Protein AF-A0A0C9Z4V2-F1 (afdb_monomer)

Mean predicted aligned error: 16.58 Å

Sequence (236 aa):
MPYITVPSLLKRYKNSSRCLEEINQAYEQLTAVLDPDKVSQWELDALRAEADRGESLDIYLLKGDKAPTFHEAWLQLMKNPKSPSGNVGSVAWLAEGIGIEDSQQEVKISEKRQRLSSRIEKFHSNGQAFCKGLEIDGTFTPQDDPAFCGTDEEEHEDREFWDDDDEGDWEAPEEEVEGLASELMSIWMPSSIGAAKLTELGLHDLLKEERELWIGQANDCLGQLRMDLGSKAMLY

Secondary structure (DSSP, 8-state):
------HHHHHHHHHHHHHHHHHHHHHHHHHHHS-HHHHHHHHHHHHHHHHH-GGGGGGGS--PPPPPPHHHHHHHHHHS-SSTT--HHHHHHHHHHHHHHHHHHHHHHHHHHHHHHHHHHHHHHHHHHHTTT----S----S--TT-S--------S--TTT---------------S--TTTSPP--GGGG-HHHHHHTT-HHHHHHHHHHHHHHHHHHHHHHHHHHHHHHHH-

Foldseek 3Di:
DDDPDPVVVVVVVVVVVVVVVVVVVVVVVVCVVDDVVVVVVLVVLVVVCVVVDDPSVCSPPPPDDQQAALVRLLVVCLVPPLDPVSPNVLSVVLLVLVVLLVVLVVVVVVVVVVVVVVVVVVVVVVVVVVCVPVPPPDDDDPPPPPVPPPDPPDDDPDDDPPPPPVPPDDPPPCPPPPDDDSSRDDDDAPVVPDQVVCVVVVNNSSVVSSVSSVSNHVSVVVVVVVVVVVVVVVVD

Solvent-accessible surface area (backbone atoms only — not comparable to full-atom values): 14433 Å² total; per-residue (Å²): 136,85,81,84,73,55,66,66,60,55,49,51,49,52,53,51,51,54,50,50,52,54,49,50,52,54,49,51,55,53,56,72,74,46,61,66,70,57,52,55,50,50,53,53,52,48,56,49,16,69,72,70,36,76,78,48,48,53,78,78,50,85,89,63,84,78,75,49,39,34,68,53,34,49,53,48,42,60,75,55,55,78,40,94,78,64,54,59,62,56,62,52,49,48,53,51,51,52,53,50,56,50,51,30,49,52,51,56,52,50,54,54,50,49,56,50,50,54,52,51,50,51,50,52,55,53,50,51,62,72,43,63,85,64,80,74,90,60,82,88,68,80,84,83,50,86,85,70,69,70,84,79,88,65,94,74,83,89,77,60,95,84,65,72,72,71,82,65,87,66,81,62,81,82,69,82,65,92,61,86,54,75,64,75,58,81,76,95,48,68,79,79,67,40,74,70,57,31,48,77,70,70,42,49,41,58,44,54,53,48,51,45,38,50,50,5,41,53,44,44,53,51,51,50,53,52,51,53,49,52,56,51,64,72,77,107

Radius of gyration: 27.84 Å; Cα contacts (8 Å, |Δi|>4): 88; chains: 1; bounding box: 73×43×71 Å

pLDDT: mean 77.68, std 17.7, range [35.41, 94.5]

Structure (mmCIF, N/CA/C/O backbone):
data_AF-A0A0C9Z4V2-F1
#
_entry.id   AF-A0A0C9Z4V2-F1
#
loop_
_atom_site.group_PDB
_atom_site.id
_atom_site.type_symbol
_atom_site.label_atom_id
_atom_site.label_alt_id
_atom_site.label_comp_id
_atom_site.label_asym_id
_atom_site.label_entity_id
_atom_site.label_seq_id
_atom_site.pdbx_PDB_ins_code
_atom_site.Cartn_x
_atom_site.Cartn_y
_atom_site.Cartn_z
_atom_site.occupancy
_atom_site.B_iso_or_equiv
_atom_site.auth_seq_id
_atom_site.auth_comp_id
_atom_site.auth_asym_id
_atom_site.auth_atom_id
_atom_site.pdbx_PDB_model_num
ATOM 1 N N . MET A 1 1 ? 22.275 -22.479 -44.464 1.00 35.41 1 MET A N 1
ATOM 2 C CA . MET A 1 1 ? 22.397 -21.295 -43.592 1.00 35.41 1 MET A CA 1
ATOM 3 C C . MET A 1 1 ? 21.658 -21.599 -42.294 1.00 35.41 1 MET A C 1
ATOM 5 O O . MET A 1 1 ? 20.434 -21.545 -42.311 1.00 35.41 1 MET A O 1
ATOM 9 N N . PRO A 1 2 ? 22.335 -22.040 -41.222 1.00 43.47 2 PRO A N 1
ATOM 10 C CA . PRO A 1 2 ? 21.691 -22.232 -39.928 1.00 43.47 2 PRO A CA 1
ATOM 11 C C . PRO A 1 2 ? 21.546 -20.879 -39.219 1.00 43.47 2 PRO A C 1
ATOM 13 O O . PRO A 1 2 ? 22.503 -20.113 -39.134 1.00 43.47 2 PRO A O 1
ATOM 16 N N . TYR A 1 3 ? 20.335 -20.574 -38.755 1.00 50.84 3 TYR A N 1
ATOM 17 C CA . TYR A 1 3 ? 20.047 -19.385 -37.958 1.00 50.84 3 TYR A CA 1
ATOM 18 C C . TYR A 1 3 ? 20.636 -19.578 -36.558 1.00 50.84 3 TYR A C 1
ATOM 20 O O . TYR A 1 3 ? 20.254 -20.506 -35.850 1.00 50.84 3 TYR A O 1
ATOM 28 N N . ILE A 1 4 ? 21.566 -18.710 -36.159 1.00 52.06 4 ILE A N 1
ATOM 29 C CA . ILE A 1 4 ? 22.044 -18.623 -34.777 1.00 52.06 4 ILE A CA 1
ATOM 30 C C . ILE A 1 4 ? 20.910 -17.981 -33.969 1.00 52.06 4 ILE A C 1
ATOM 32 O O . ILE A 1 4 ? 20.801 -16.761 -33.878 1.00 52.06 4 ILE A O 1
ATOM 36 N N . THR A 1 5 ? 19.989 -18.788 -33.448 1.00 57.41 5 THR A N 1
ATOM 37 C CA . THR A 1 5 ? 19.011 -18.314 -32.464 1.00 57.41 5 THR A CA 1
ATOM 38 C C . THR A 1 5 ? 19.737 -18.054 -31.155 1.00 57.41 5 THR A C 1
ATOM 40 O O . THR A 1 5 ? 20.202 -18.992 -30.512 1.00 57.41 5 THR A O 1
ATOM 43 N N . VAL A 1 6 ? 19.833 -16.780 -30.768 1.00 77.19 6 VAL A N 1
ATOM 44 C CA . VAL A 1 6 ? 20.435 -16.357 -29.499 1.00 77.19 6 VAL A CA 1
ATOM 45 C C . VAL A 1 6 ? 19.689 -17.049 -28.341 1.00 77.19 6 VAL A C 1
ATOM 47 O O . VAL A 1 6 ? 18.474 -16.853 -28.215 1.00 77.19 6 VAL A O 1
ATOM 50 N N . PRO A 1 7 ? 20.358 -17.849 -27.487 1.00 74.19 7 PRO A N 1
ATOM 51 C CA . PRO A 1 7 ? 19.709 -18.603 -26.407 1.00 74.19 7 PRO A CA 1
ATOM 52 C C . PRO A 1 7 ? 18.866 -17.737 -25.460 1.00 74.19 7 PRO A C 1
ATOM 54 O O . PRO A 1 7 ? 17.818 -18.175 -24.980 1.00 74.19 7 PRO A O 1
ATOM 57 N N . SER A 1 8 ? 19.262 -16.477 -25.253 1.00 71.62 8 SER A N 1
ATOM 58 C CA . SER A 1 8 ? 18.514 -15.504 -24.450 1.00 71.62 8 SER A CA 1
ATOM 59 C C . SER A 1 8 ? 17.149 -15.153 -25.055 1.00 71.62 8 SER A C 1
ATOM 61 O O . SER A 1 8 ? 16.161 -15.086 -24.324 1.00 71.62 8 SER A O 1
ATOM 63 N N . LEU A 1 9 ? 17.045 -15.003 -26.381 1.00 77.31 9 LEU A N 1
ATOM 64 C CA . LEU A 1 9 ? 15.771 -14.773 -27.072 1.00 77.31 9 LEU A CA 1
ATOM 65 C C . LEU A 1 9 ? 14.856 -15.991 -26.957 1.00 77.31 9 LEU A C 1
ATOM 67 O O . LEU A 1 9 ? 13.663 -15.846 -26.703 1.00 77.31 9 LEU A O 1
ATOM 71 N N . LEU A 1 10 ? 15.421 -17.192 -27.077 1.00 81.44 10 LEU A N 1
ATOM 72 C CA . LEU A 1 10 ? 14.668 -18.438 -26.965 1.00 81.44 10 LEU A CA 1
ATOM 73 C C . LEU A 1 10 ? 14.161 -18.663 -25.529 1.00 81.44 10 LEU A C 1
ATOM 75 O O . LEU A 1 10 ? 13.018 -19.078 -25.338 1.00 81.44 10 LEU A O 1
ATOM 79 N N . LYS A 1 11 ? 14.964 -18.309 -24.516 1.00 82.69 11 LYS A N 1
ATOM 80 C CA . LYS A 1 11 ? 14.562 -18.300 -23.099 1.00 82.69 11 LYS A CA 1
ATOM 81 C C . LYS A 1 11 ? 13.461 -17.270 -22.825 1.00 82.69 11 LYS A C 1
ATOM 83 O O . LYS A 1 11 ? 12.452 -17.615 -22.217 1.00 82.69 11 LYS A O 1
ATOM 88 N N . ARG A 1 12 ? 13.601 -16.033 -23.319 1.00 84.88 12 ARG A N 1
ATOM 89 C CA . ARG A 1 12 ? 12.569 -14.983 -23.188 1.00 84.88 12 ARG A CA 1
ATOM 90 C C . ARG A 1 12 ? 11.262 -15.386 -23.861 1.00 84.88 12 ARG A C 1
ATOM 92 O O . ARG A 1 12 ? 10.207 -15.202 -23.269 1.00 84.88 12 ARG A O 1
ATOM 99 N N . TYR A 1 13 ? 11.332 -15.982 -25.049 1.00 85.94 13 TYR A N 1
ATOM 100 C CA . TYR A 1 13 ? 10.158 -16.482 -25.759 1.00 85.94 13 TYR A CA 1
ATOM 101 C C . TYR A 1 13 ? 9.449 -17.599 -24.984 1.00 85.94 13 TYR A C 1
ATOM 103 O O . TYR A 1 13 ? 8.234 -17.540 -24.806 1.00 85.94 13 TYR A O 1
ATOM 111 N N . LYS A 1 14 ? 10.195 -18.581 -24.460 1.00 88.88 14 LYS A N 1
ATOM 112 C CA . LYS A 1 14 ? 9.632 -19.653 -23.622 1.00 88.88 14 LYS A CA 1
ATOM 113 C C . LYS A 1 14 ? 8.969 -19.100 -22.360 1.00 88.88 14 LYS A C 1
ATOM 115 O O . LYS A 1 14 ? 7.831 -19.455 -22.071 1.00 88.88 14 LYS A O 1
ATOM 120 N N . ASN A 1 15 ? 9.641 -18.189 -21.657 1.00 85.19 15 ASN A N 1
ATOM 121 C CA . ASN A 1 15 ? 9.094 -17.550 -20.460 1.00 85.19 15 ASN A CA 1
ATOM 122 C C . ASN A 1 15 ? 7.848 -16.717 -20.780 1.00 85.19 15 ASN A C 1
ATOM 124 O O . ASN A 1 15 ? 6.862 -16.794 -20.056 1.00 85.19 15 ASN A O 1
ATOM 128 N N . SER A 1 16 ? 7.866 -15.965 -21.883 1.00 88.31 16 SER A N 1
ATOM 129 C CA . SER A 1 16 ? 6.711 -15.194 -22.345 1.00 88.31 16 SER A CA 1
ATOM 130 C C . SER A 1 16 ? 5.538 -16.095 -22.718 1.00 88.31 16 SER A C 1
ATOM 132 O O . SER A 1 16 ? 4.403 -15.741 -22.431 1.00 88.31 16 SER A O 1
ATOM 134 N N . SER A 1 17 ? 5.803 -17.246 -23.340 1.00 89.75 17 SER A N 1
ATOM 135 C CA . SER A 1 17 ? 4.762 -18.207 -23.719 1.00 89.75 17 SER A CA 1
ATOM 136 C C . SER A 1 17 ? 4.103 -18.812 -22.482 1.00 89.75 17 SER A C 1
ATOM 138 O O . SER A 1 17 ? 2.881 -18.849 -22.402 1.00 89.75 17 SER A O 1
ATOM 140 N N . ARG A 1 18 ? 4.907 -19.200 -21.482 1.00 88.62 18 ARG A N 1
ATOM 141 C CA . ARG A 1 18 ? 4.396 -19.700 -20.199 1.00 88.62 18 ARG A CA 1
ATOM 142 C C . ARG A 1 18 ? 3.586 -18.635 -19.457 1.00 88.62 18 ARG A C 1
ATOM 144 O O . ARG A 1 18 ? 2.486 -18.905 -19.000 1.00 88.62 18 ARG A O 1
ATOM 151 N N . CYS A 1 19 ? 4.111 -17.413 -19.381 1.00 87.38 19 CYS A N 1
ATOM 152 C CA . CYS A 1 19 ? 3.432 -16.296 -18.726 1.00 87.38 19 CYS A CA 1
ATOM 153 C C . CYS A 1 19 ? 2.099 -15.955 -19.411 1.00 87.38 19 CYS A C 1
ATOM 155 O O . CYS A 1 19 ? 1.112 -15.688 -18.735 1.00 87.38 19 CYS A O 1
ATOM 157 N N . LEU A 1 20 ? 2.039 -16.018 -20.744 1.00 90.69 20 LEU A N 1
ATOM 158 C CA . LEU A 1 20 ? 0.800 -15.818 -21.495 1.00 90.69 20 LEU A CA 1
ATOM 159 C C . LEU A 1 20 ? -0.247 -16.889 -21.170 1.00 90.69 20 LEU A C 1
ATOM 161 O O . LEU A 1 20 ? -1.422 -16.564 -21.028 1.00 90.69 20 LEU A O 1
ATOM 165 N N . GLU A 1 21 ? 0.168 -18.146 -21.029 1.00 91.38 21 GLU A N 1
ATOM 166 C CA . GLU A 1 21 ? -0.723 -19.241 -20.640 1.00 91.38 21 GLU A CA 1
ATOM 167 C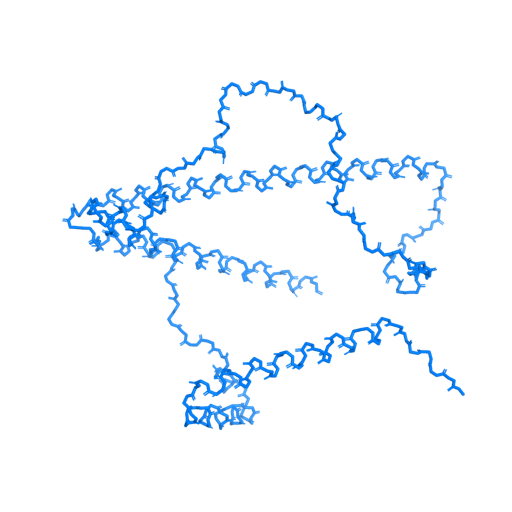 C . GLU A 1 21 ? -1.278 -19.043 -19.221 1.00 91.38 21 GLU A C 1
ATOM 169 O O . GLU A 1 21 ? -2.486 -19.141 -19.015 1.00 91.38 21 GLU A O 1
ATOM 174 N N . GLU A 1 22 ? -0.423 -18.658 -18.268 1.00 91.81 22 GLU A N 1
ATOM 175 C CA . GLU A 1 22 ? -0.821 -18.322 -16.893 1.00 91.81 22 GLU A CA 1
ATOM 176 C C . GLU A 1 22 ? -1.818 -17.145 -16.855 1.00 91.81 22 GLU A C 1
ATOM 178 O O . GLU A 1 22 ? -2.832 -17.203 -16.155 1.00 91.81 22 GLU A O 1
ATOM 183 N N . ILE A 1 23 ? -1.571 -16.090 -17.641 1.00 91.12 23 ILE A N 1
ATOM 184 C CA . ILE A 1 23 ? -2.460 -14.921 -17.735 1.00 91.12 23 ILE A CA 1
ATOM 185 C C . ILE A 1 23 ? -3.807 -15.304 -18.354 1.00 91.12 23 ILE A C 1
ATOM 187 O O . ILE A 1 23 ? -4.847 -14.902 -17.831 1.00 91.12 23 ILE A O 1
ATOM 191 N N . ASN A 1 24 ? -3.810 -16.090 -19.433 1.00 91.62 24 ASN A N 1
ATOM 192 C CA . ASN A 1 24 ? -5.046 -16.553 -20.065 1.00 91.62 24 ASN A CA 1
ATOM 193 C C . ASN A 1 24 ? -5.872 -17.407 -19.105 1.00 91.62 24 ASN A C 1
ATOM 195 O O . ASN A 1 24 ? -7.076 -17.200 -18.987 1.00 91.62 24 ASN A O 1
ATOM 199 N N . GLN A 1 25 ? -5.228 -18.308 -18.361 1.00 93.12 25 GLN A N 1
ATOM 200 C CA . GLN A 1 25 ? -5.914 -19.117 -17.361 1.00 93.12 25 GLN A CA 1
ATOM 201 C C . GLN A 1 25 ? -6.551 -18.244 -16.269 1.00 93.12 25 GLN A C 1
ATOM 203 O O . GLN A 1 25 ? -7.707 -18.458 -15.904 1.00 93.12 25 GLN A O 1
ATOM 208 N N . ALA A 1 26 ? -5.827 -17.243 -15.759 1.00 90.75 26 ALA A N 1
ATOM 209 C CA . ALA A 1 26 ? -6.362 -16.310 -14.768 1.00 90.75 26 ALA A CA 1
ATOM 210 C C . ALA A 1 26 ? -7.533 -15.483 -15.328 1.00 90.75 26 ALA A C 1
ATOM 212 O O . ALA A 1 26 ? -8.534 -15.276 -14.641 1.00 90.75 26 ALA A O 1
ATOM 213 N N . TYR A 1 27 ? -7.436 -15.049 -16.586 1.00 87.94 27 TYR A N 1
ATOM 214 C CA . TYR A 1 27 ? -8.504 -14.333 -17.278 1.00 87.94 27 TYR A CA 1
ATOM 215 C C . TYR A 1 27 ? -9.764 -15.192 -17.439 1.00 87.94 27 TYR A C 1
ATOM 217 O O . TYR A 1 27 ? -10.859 -14.740 -17.111 1.00 87.94 27 TYR A O 1
ATOM 225 N N . GLU A 1 28 ? -9.630 -16.444 -17.879 1.00 91.88 28 GLU A N 1
ATOM 226 C CA . GLU A 1 28 ? -10.757 -17.374 -18.010 1.00 91.88 28 GLU A CA 1
ATOM 227 C C . GLU A 1 28 ? -11.430 -17.649 -16.661 1.00 91.88 28 GLU A C 1
ATOM 229 O O . GLU A 1 28 ? -12.658 -17.643 -16.567 1.00 91.88 28 GLU A O 1
ATOM 234 N N . GLN A 1 29 ? -10.639 -17.830 -15.599 1.00 92.81 29 GLN A N 1
ATOM 235 C CA . GLN A 1 29 ? -11.161 -18.014 -14.243 1.00 92.81 29 GLN A CA 1
ATOM 236 C C . GLN A 1 29 ? -11.951 -16.794 -13.761 1.00 92.81 29 GLN A C 1
ATOM 238 O O . GLN A 1 29 ? -13.028 -16.955 -13.188 1.00 92.81 29 GLN A O 1
ATOM 243 N N . LEU A 1 30 ? -11.449 -15.580 -14.007 1.00 87.19 30 LEU A N 1
ATOM 244 C CA . LEU A 1 30 ? -12.151 -14.341 -13.666 1.00 87.19 30 LEU A CA 1
ATOM 245 C C . LEU A 1 30 ? -13.461 -14.213 -14.449 1.00 87.19 30 LEU A C 1
ATOM 247 O O . LEU A 1 30 ? -14.508 -13.955 -13.857 1.00 87.19 30 LEU A O 1
ATOM 251 N N . THR A 1 31 ? -13.417 -14.452 -15.758 1.00 89.44 31 THR A N 1
ATOM 252 C CA . THR A 1 31 ? -14.587 -14.378 -16.640 1.00 89.44 31 THR A CA 1
ATOM 253 C C . THR A 1 31 ? -15.661 -15.396 -16.253 1.00 89.44 31 THR A C 1
ATOM 255 O O . THR A 1 31 ? -16.841 -15.064 -16.270 1.00 89.44 31 THR A O 1
ATOM 258 N N . ALA A 1 32 ? -15.279 -16.603 -15.820 1.00 89.38 32 ALA A N 1
ATOM 259 C CA . ALA A 1 32 ? -16.222 -17.644 -15.403 1.00 89.38 32 ALA A CA 1
ATOM 260 C C . ALA A 1 32 ? -16.995 -17.314 -14.112 1.00 89.38 32 ALA A C 1
ATOM 262 O O . ALA A 1 32 ? -18.092 -17.831 -13.903 1.00 89.38 32 ALA A O 1
ATOM 263 N N . VAL A 1 33 ? -16.426 -16.485 -13.230 1.00 92.00 33 VAL A N 1
ATOM 264 C CA . VAL A 1 33 ? -17.063 -16.064 -11.967 1.00 92.00 33 VAL A CA 1
ATOM 265 C C . VAL A 1 33 ? -17.949 -14.828 -12.165 1.00 92.00 33 VAL A C 1
ATOM 267 O O . VAL A 1 33 ? -18.827 -14.549 -11.345 1.00 92.00 33 VAL A O 1
ATOM 270 N N . LEU A 1 34 ? -17.727 -14.077 -13.244 1.00 88.19 34 LEU A N 1
ATOM 271 C CA . LEU A 1 34 ? -18.458 -12.857 -13.554 1.00 88.19 34 LEU A CA 1
ATOM 272 C C . LEU A 1 34 ? -19.788 -13.142 -14.259 1.00 88.19 34 LEU A C 1
ATOM 274 O O . LEU A 1 34 ? -20.024 -14.194 -14.845 1.00 88.19 34 LEU A O 1
ATOM 278 N N . ASP A 1 35 ? -20.677 -12.157 -14.185 1.00 92.69 35 ASP A N 1
ATOM 279 C CA . ASP A 1 35 ? -21.959 -12.175 -14.880 1.00 92.69 35 ASP A CA 1
ATOM 280 C C . ASP A 1 35 ? -21.729 -12.079 -16.405 1.00 92.69 35 ASP A C 1
ATOM 282 O O . ASP A 1 35 ? -21.157 -11.077 -16.857 1.00 92.69 35 ASP A O 1
ATOM 286 N N . PRO A 1 36 ? -22.151 -13.081 -17.203 1.00 90.31 36 PRO A N 1
ATOM 287 C CA . PRO A 1 36 ? -21.870 -13.129 -18.639 1.00 90.31 36 PRO A CA 1
ATOM 288 C C . PRO A 1 36 ? -22.466 -11.943 -19.407 1.00 90.31 36 PRO A C 1
ATOM 290 O O . PRO A 1 36 ? -21.887 -11.502 -20.405 1.00 90.31 36 PRO A O 1
ATOM 293 N N . ASP A 1 37 ? -23.576 -11.376 -18.924 1.00 92.12 37 ASP A N 1
ATOM 294 C CA . ASP A 1 37 ? -24.201 -10.206 -19.544 1.00 92.12 37 ASP A CA 1
ATOM 295 C C . ASP A 1 37 ? -23.312 -8.965 -19.383 1.00 92.12 37 ASP A C 1
ATOM 297 O O . ASP A 1 37 ? -23.151 -8.174 -20.316 1.00 92.12 37 ASP A O 1
ATOM 301 N N . LYS A 1 38 ? -22.654 -8.826 -18.224 1.00 88.69 38 LYS A N 1
ATOM 302 C CA . LYS A 1 38 ? -21.709 -7.730 -17.969 1.00 88.69 38 LYS A CA 1
ATOM 303 C C . LYS A 1 38 ? -20.442 -7.886 -18.791 1.00 88.69 38 LYS A C 1
ATOM 305 O O . LYS A 1 38 ? -19.966 -6.894 -19.328 1.00 88.69 38 LYS A O 1
ATOM 310 N N . VAL A 1 39 ? -19.908 -9.102 -18.900 1.00 90.44 39 VAL A N 1
ATOM 311 C CA . VAL A 1 39 ? -18.720 -9.375 -19.726 1.00 90.44 39 VAL A CA 1
ATOM 312 C C . VAL A 1 39 ? -18.996 -8.998 -21.183 1.00 90.44 39 VAL A C 1
ATOM 314 O O . VAL A 1 39 ? -18.248 -8.214 -21.758 1.00 90.44 39 VAL A O 1
ATOM 317 N N . SER A 1 40 ? -20.126 -9.446 -21.738 1.00 91.94 40 SER A N 1
ATOM 318 C CA . SER A 1 40 ? -20.523 -9.137 -23.121 1.00 91.94 40 SER A CA 1
ATOM 319 C C . SER A 1 40 ? -20.707 -7.633 -23.356 1.00 91.94 40 SER A C 1
ATOM 321 O O . SER A 1 40 ? -20.331 -7.101 -24.401 1.00 91.94 40 SER A O 1
ATOM 323 N N . GLN A 1 41 ? -21.281 -6.925 -22.378 1.00 93.19 41 GLN A N 1
ATOM 324 C CA . GLN A 1 41 ? -21.418 -5.472 -22.440 1.00 93.19 41 GLN A CA 1
ATOM 325 C C . GLN A 1 41 ? -20.050 -4.777 -22.438 1.00 93.19 41 GLN A C 1
ATOM 327 O O . GLN A 1 41 ? -19.812 -3.905 -23.271 1.00 93.19 41 GLN A O 1
ATOM 332 N N . TRP A 1 42 ? -19.139 -5.193 -21.555 1.00 91.56 42 TRP A N 1
ATOM 333 C CA . TRP A 1 42 ? -17.779 -4.656 -21.494 1.00 91.56 42 TRP A CA 1
ATOM 334 C C . TRP A 1 42 ? -16.982 -4.920 -22.773 1.00 91.56 42 TRP A C 1
ATOM 336 O O . TRP A 1 42 ? -16.263 -4.033 -23.219 1.00 91.56 42 TRP A O 1
ATOM 346 N N . GLU A 1 43 ? -17.125 -6.091 -23.396 1.00 92.31 43 GLU A N 1
ATOM 347 C CA . GLU A 1 43 ? -16.489 -6.398 -24.684 1.00 92.31 43 GLU A CA 1
ATOM 348 C C . GLU A 1 43 ? -16.990 -5.478 -25.806 1.00 92.31 43 GLU A C 1
ATOM 350 O O . GLU A 1 43 ? -16.197 -4.961 -26.597 1.00 92.31 43 GLU A O 1
ATOM 355 N N . LEU A 1 44 ? -18.301 -5.221 -25.862 1.00 93.81 44 LEU A N 1
ATOM 356 C CA . LEU A 1 44 ? -18.883 -4.289 -26.830 1.00 93.81 44 LEU A CA 1
ATOM 357 C C . LEU A 1 44 ? -18.423 -2.848 -26.594 1.00 93.81 44 LEU A C 1
ATOM 359 O O . LEU A 1 44 ? -18.088 -2.146 -27.552 1.00 93.81 44 LEU A O 1
ATOM 363 N N . ASP A 1 45 ? -18.404 -2.412 -25.336 1.00 91.38 45 ASP A N 1
ATOM 364 C CA . ASP A 1 45 ? -17.941 -1.079 -24.959 1.00 91.38 45 ASP A CA 1
ATOM 365 C C . ASP A 1 45 ? -16.439 -0.919 -25.254 1.00 91.38 45 ASP A C 1
ATOM 367 O O . ASP A 1 45 ? -16.032 0.121 -25.775 1.00 91.38 45 ASP A O 1
ATOM 371 N N . ALA A 1 46 ? -15.634 -1.968 -25.044 1.00 91.81 46 ALA A N 1
ATOM 372 C CA . ALA A 1 46 ? -14.217 -2.024 -25.404 1.00 91.81 46 ALA A CA 1
ATOM 373 C C . ALA A 1 46 ? -13.978 -1.887 -26.910 1.00 91.81 46 ALA A C 1
ATOM 375 O O . ALA A 1 46 ? -13.210 -1.024 -27.337 1.00 91.81 46 ALA A O 1
ATOM 376 N N . LEU A 1 47 ? -14.688 -2.664 -27.731 1.00 94.12 47 LEU A N 1
ATOM 377 C CA . LEU A 1 47 ? -14.589 -2.567 -29.191 1.00 94.12 47 LEU A CA 1
ATOM 378 C C 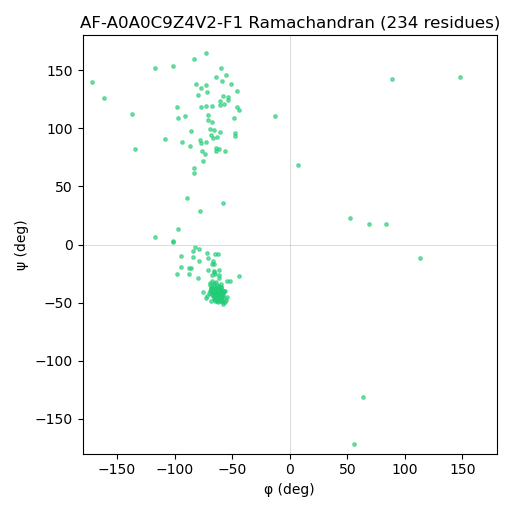. LEU A 1 47 ? -14.984 -1.177 -29.703 1.00 94.12 47 LEU A C 1
ATOM 380 O O . LEU A 1 47 ? -14.350 -0.640 -30.614 1.00 94.12 47 LEU A O 1
ATOM 384 N N . ARG A 1 48 ? -16.023 -0.574 -29.114 1.00 92.38 48 ARG A N 1
ATOM 385 C CA . ARG A 1 48 ? -16.453 0.784 -29.466 1.00 92.38 48 ARG A CA 1
ATOM 386 C C . ARG A 1 48 ? -15.401 1.820 -29.068 1.00 92.38 48 ARG A C 1
ATOM 388 O O . ARG A 1 48 ? -15.063 2.679 -29.876 1.00 92.38 48 ARG A O 1
ATOM 395 N N . ALA A 1 49 ? -14.832 1.703 -27.871 1.00 92.00 49 ALA A N 1
ATOM 396 C CA . ALA A 1 49 ? -13.769 2.586 -27.405 1.00 92.00 49 ALA A CA 1
ATOM 397 C C . ALA A 1 49 ? -12.505 2.516 -28.273 1.00 92.00 49 ALA A C 1
ATOM 399 O O . ALA A 1 49 ? -11.896 3.548 -28.564 1.00 92.00 49 ALA A O 1
ATOM 400 N N . GLU A 1 50 ? -12.121 1.324 -28.733 1.00 91.75 50 GLU A N 1
ATOM 401 C CA . GLU A 1 50 ? -10.996 1.151 -29.656 1.00 91.75 50 GLU A CA 1
ATOM 402 C C . GLU A 1 50 ? -11.256 1.740 -31.047 1.00 91.75 50 GLU A C 1
ATOM 404 O O . GLU A 1 50 ? -10.314 2.198 -31.703 1.00 91.75 50 GLU A O 1
ATOM 409 N N . ALA A 1 51 ? -12.508 1.737 -31.507 1.00 93.06 51 ALA A N 1
ATOM 410 C CA . ALA A 1 51 ? -12.891 2.353 -32.772 1.00 93.06 51 ALA A CA 1
ATOM 411 C C . ALA A 1 51 ? -12.879 3.886 -32.682 1.00 93.06 51 ALA A C 1
ATOM 413 O O . ALA A 1 51 ? -12.310 4.548 -33.551 1.00 93.06 51 ALA A O 1
ATOM 414 N N . ASP A 1 52 ? -13.462 4.436 -31.616 1.00 92.25 52 ASP A N 1
ATOM 415 C CA . ASP A 1 52 ? -13.650 5.880 -31.446 1.00 92.25 52 ASP A CA 1
ATOM 416 C C . ASP A 1 52 ? -12.367 6.595 -30.973 1.00 92.25 52 ASP A C 1
ATOM 418 O O . ASP A 1 52 ? -12.136 7.749 -31.340 1.00 92.25 52 ASP A O 1
ATOM 422 N N . ARG A 1 53 ? -11.490 5.894 -30.229 1.00 90.62 53 ARG A N 1
ATOM 423 C CA . ARG A 1 53 ? -10.228 6.403 -29.643 1.00 90.62 53 ARG A CA 1
ATOM 424 C C . ARG A 1 53 ? -10.444 7.638 -28.743 1.00 90.62 53 ARG A C 1
ATOM 426 O O . ARG A 1 53 ? -11.563 7.991 -28.384 1.00 90.62 53 ARG A O 1
ATOM 433 N N . GLY A 1 54 ? -9.350 8.272 -28.310 1.00 90.44 54 GLY A N 1
ATOM 434 C CA . GLY A 1 54 ? -9.395 9.480 -27.478 1.00 90.44 54 GLY A CA 1
ATOM 435 C C . GLY A 1 54 ? -10.038 9.231 -26.111 1.00 90.44 54 GLY A C 1
ATOM 436 O O . GLY A 1 54 ? -9.695 8.259 -25.444 1.00 90.44 54 GLY A O 1
ATOM 437 N N . GLU A 1 55 ? -10.980 10.094 -25.728 1.00 88.00 55 GLU A N 1
ATOM 438 C CA . GLU A 1 55 ? -11.716 10.028 -24.453 1.00 88.00 55 GLU A CA 1
ATOM 439 C C . GLU A 1 55 ? -12.531 8.732 -24.302 1.00 88.00 55 GLU A C 1
ATOM 441 O O . GLU A 1 55 ? -12.810 8.298 -23.187 1.00 88.00 55 GLU A O 1
ATOM 446 N N . SER A 1 56 ? -12.874 8.048 -25.401 1.00 87.62 56 SER A N 1
ATOM 447 C CA . SER A 1 56 ? -13.581 6.764 -25.326 1.00 87.62 56 SER A CA 1
ATOM 448 C C . SER A 1 56 ? -12.727 5.659 -24.687 1.00 87.62 56 SER A C 1
ATOM 450 O O . SER A 1 56 ? -13.286 4.722 -24.127 1.00 87.62 56 SER A O 1
ATOM 452 N N . LEU A 1 57 ? -11.389 5.774 -24.693 1.00 90.38 57 LEU A N 1
ATOM 453 C CA . LEU A 1 57 ? -10.484 4.835 -24.010 1.00 90.38 57 LEU A CA 1
ATOM 454 C C . LEU A 1 57 ? -10.512 4.974 -22.476 1.00 90.38 57 LEU A C 1
ATOM 456 O O . LEU A 1 57 ? -9.974 4.115 -21.777 1.00 90.38 57 LEU A O 1
ATOM 460 N N . ASP A 1 58 ? -11.203 5.983 -21.936 1.00 88.00 58 ASP A N 1
ATOM 461 C CA . ASP A 1 58 ? -11.375 6.175 -20.491 1.00 88.00 58 ASP A CA 1
ATOM 462 C C . ASP A 1 58 ? -12.176 5.047 -19.821 1.00 88.00 58 ASP A C 1
ATOM 464 O O . ASP A 1 58 ? -12.264 4.989 -18.595 1.00 88.00 58 ASP A O 1
ATOM 468 N N . ILE A 1 59 ? -12.769 4.133 -20.594 1.00 88.25 59 ILE A N 1
ATOM 469 C CA . ILE A 1 59 ? -13.372 2.902 -20.066 1.00 88.25 59 ILE A CA 1
ATOM 470 C C . ILE A 1 59 ? -12.346 1.997 -19.364 1.00 88.25 59 ILE A C 1
ATOM 472 O O . ILE A 1 59 ? -12.718 1.243 -18.471 1.00 88.25 59 ILE A O 1
ATOM 476 N N . TYR A 1 60 ? -11.064 2.090 -19.737 1.00 85.19 60 TYR A N 1
ATOM 477 C CA . TYR A 1 60 ? -9.979 1.331 -19.112 1.00 85.19 60 TYR A CA 1
ATOM 478 C C . TYR A 1 60 ? -9.448 2.015 -17.849 1.00 85.19 60 TYR A C 1
ATOM 480 O O . TYR A 1 60 ? -8.674 1.421 -17.098 1.00 85.19 60 TYR A O 1
ATOM 488 N N . LEU A 1 61 ? -9.854 3.263 -17.598 1.00 83.19 61 LEU A N 1
ATOM 489 C CA . LEU A 1 61 ? -9.513 3.956 -16.368 1.00 83.19 61 LEU A CA 1
ATOM 490 C C . LEU A 1 61 ? -10.396 3.444 -15.229 1.00 83.19 61 LEU A C 1
ATOM 492 O O . LEU A 1 61 ? -11.618 3.343 -15.341 1.00 83.19 61 LEU A O 1
ATOM 496 N N . LEU A 1 62 ? -9.768 3.172 -14.088 1.00 77.12 62 LEU A N 1
ATOM 497 C CA . LEU A 1 62 ? -10.458 2.838 -12.847 1.00 77.12 62 LEU A CA 1
ATOM 498 C C . LEU A 1 62 ? -11.264 4.051 -12.356 1.00 77.12 62 LEU A C 1
ATOM 500 O O . LEU A 1 62 ? -10.730 4.956 -11.716 1.00 77.12 62 LEU A O 1
ATOM 504 N N . LYS A 1 63 ? -12.569 4.053 -12.643 1.00 72.50 63 LYS A N 1
ATOM 505 C CA . LYS A 1 63 ? -13.544 5.023 -12.123 1.00 72.50 63 LYS A CA 1
ATOM 506 C C . LYS A 1 63 ? -14.006 4.599 -10.726 1.00 72.50 63 LYS A C 1
ATOM 508 O O . LYS A 1 63 ? -15.146 4.190 -10.536 1.00 72.50 63 LYS A O 1
ATOM 513 N N . GLY A 1 64 ? -13.085 4.614 -9.768 1.00 72.00 64 GLY A N 1
ATOM 514 C CA . GLY A 1 64 ? -13.391 4.453 -8.347 1.00 72.00 64 GLY A CA 1
ATOM 515 C C . GLY A 1 64 ? -13.374 5.800 -7.634 1.00 72.00 64 GLY A C 1
ATOM 516 O O . GLY A 1 64 ? -12.667 6.715 -8.063 1.00 72.00 64 GLY A O 1
ATOM 517 N N . ASP A 1 65 ? -14.117 5.916 -6.534 1.00 77.25 65 ASP A N 1
ATOM 518 C CA . ASP A 1 65 ? -13.950 7.052 -5.632 1.00 77.25 65 ASP A CA 1
ATOM 519 C C . ASP A 1 65 ? -12.500 7.078 -5.147 1.00 77.25 65 ASP A C 1
ATOM 521 O O . ASP A 1 65 ? -11.956 6.068 -4.685 1.00 77.25 65 ASP A O 1
ATOM 525 N N . LYS A 1 66 ? -11.849 8.235 -5.287 1.00 80.75 66 LYS A N 1
ATOM 526 C CA . LYS A 1 66 ? -10.496 8.415 -4.773 1.00 80.75 66 LYS A CA 1
ATOM 527 C C . LYS A 1 66 ? -10.548 8.199 -3.262 1.00 80.75 66 LYS A C 1
ATOM 529 O O . LYS A 1 66 ? -11.315 8.872 -2.573 1.00 80.75 66 LYS A O 1
ATOM 534 N N . ALA A 1 67 ? -9.741 7.266 -2.760 1.00 84.62 67 ALA A N 1
ATOM 535 C CA . ALA A 1 67 ? -9.593 7.083 -1.323 1.00 84.62 67 ALA A CA 1
ATOM 536 C C . ALA A 1 67 ? -9.164 8.417 -0.678 1.00 84.62 67 ALA A C 1
ATOM 538 O O . ALA A 1 67 ? -8.444 9.193 -1.324 1.00 84.62 67 ALA A O 1
ATOM 539 N N . PRO A 1 68 ? -9.609 8.707 0.559 1.00 91.69 68 PRO A N 1
ATOM 540 C CA . PRO A 1 68 ? -9.210 9.926 1.247 1.00 91.69 68 PRO A CA 1
ATOM 541 C C . PRO A 1 68 ? -7.689 9.961 1.415 1.00 91.69 68 PRO A C 1
ATOM 543 O O . PRO A 1 68 ? -7.035 8.921 1.473 1.00 91.69 68 PRO A O 1
ATOM 546 N N . THR A 1 69 ? -7.115 11.155 1.475 1.00 93.69 69 THR A N 1
ATOM 547 C CA . THR A 1 69 ? -5.738 11.343 1.966 1.00 93.69 69 THR A CA 1
ATOM 548 C C . THR A 1 69 ? -5.691 11.153 3.482 1.00 93.69 69 THR A C 1
ATOM 550 O O . THR A 1 69 ? -6.731 11.201 4.150 1.00 93.69 69 THR A O 1
ATOM 553 N N . PHE A 1 70 ? -4.502 10.983 4.062 1.00 92.88 70 PHE A N 1
ATOM 554 C CA . PHE A 1 70 ? -4.343 10.906 5.516 1.00 92.88 70 PHE A CA 1
ATOM 555 C C . PHE A 1 70 ? -4.948 12.130 6.209 1.00 92.88 70 PHE A C 1
ATOM 557 O O . PHE A 1 70 ? -5.711 12.005 7.167 1.00 92.88 70 PHE A O 1
ATOM 564 N N . HIS A 1 71 ? -4.675 13.325 5.676 1.00 93.31 71 HIS A N 1
ATOM 565 C CA . HIS A 1 71 ? -5.198 14.569 6.233 1.00 93.31 71 HIS A CA 1
ATOM 566 C C . HIS A 1 71 ? -6.728 14.662 6.129 1.00 93.31 71 HIS A C 1
ATOM 568 O O . HIS A 1 71 ? -7.388 15.107 7.069 1.00 93.31 71 HIS A O 1
ATOM 574 N N . GLU A 1 72 ? -7.314 14.219 5.013 1.00 93.62 72 GLU A N 1
ATOM 575 C CA . GLU A 1 72 ? -8.770 14.173 4.845 1.00 93.62 72 GLU A CA 1
ATOM 576 C C . GLU A 1 72 ? -9.422 13.181 5.811 1.00 93.62 72 GLU A C 1
ATOM 578 O O . GLU A 1 72 ? -10.411 13.536 6.454 1.00 93.62 72 GLU A O 1
ATOM 583 N N . ALA A 1 73 ? -8.858 11.978 5.956 1.00 92.06 73 ALA A N 1
ATOM 584 C CA . ALA A 1 73 ? -9.333 10.971 6.904 1.00 92.06 73 ALA A CA 1
ATOM 585 C C . ALA A 1 73 ? -9.256 11.492 8.348 1.00 92.06 73 ALA A C 1
ATOM 587 O O . ALA A 1 73 ? -10.239 11.435 9.087 1.00 92.06 73 ALA A O 1
ATOM 588 N N . TRP A 1 74 ? -8.130 12.103 8.727 1.00 92.19 74 TRP A N 1
ATOM 589 C CA . TRP A 1 74 ? -7.939 12.720 10.039 1.00 92.19 74 TRP A CA 1
ATOM 590 C C . TRP A 1 74 ? -8.954 13.836 10.318 1.00 92.19 74 TRP A C 1
ATOM 592 O O . TRP A 1 74 ? -9.604 13.839 11.363 1.00 92.19 74 TRP A O 1
ATOM 602 N N . LEU A 1 75 ? -9.166 14.753 9.366 1.00 92.38 75 LEU A N 1
ATOM 603 C CA . LEU A 1 75 ? -10.160 15.821 9.499 1.00 92.38 75 LEU A CA 1
ATOM 604 C C . LEU A 1 75 ? -11.589 15.281 9.607 1.00 92.38 75 LEU A C 1
ATOM 606 O O . LEU A 1 75 ? -12.399 15.838 10.352 1.00 92.38 75 LEU A O 1
ATOM 610 N N . GLN A 1 76 ? -11.928 14.238 8.848 1.00 91.00 76 GLN A N 1
ATOM 611 C CA . GLN A 1 76 ? -13.247 13.608 8.911 1.00 91.00 76 GLN A CA 1
ATOM 612 C C . GLN A 1 76 ? -13.486 12.970 10.279 1.00 91.00 76 GLN A C 1
ATOM 614 O O . GLN A 1 76 ? -14.536 13.208 10.878 1.00 91.00 76 GLN A O 1
ATOM 619 N N . LEU A 1 77 ? -12.494 12.252 10.801 1.00 89.56 77 LEU A N 1
ATOM 620 C CA . LEU A 1 77 ? -12.543 11.626 12.119 1.00 89.56 77 LEU A CA 1
ATOM 621 C C . LEU A 1 77 ? -12.592 12.648 13.260 1.00 89.56 77 LEU A C 1
ATOM 623 O O . LEU A 1 77 ? -13.327 12.458 14.224 1.00 89.56 77 LEU A O 1
ATOM 627 N N . MET A 1 78 ? -11.880 13.772 13.140 1.00 86.75 78 MET A N 1
ATOM 628 C CA . MET A 1 78 ? -11.977 14.866 14.111 1.00 86.75 78 MET A CA 1
ATOM 629 C C . MET A 1 78 ? -13.353 15.539 14.121 1.00 86.75 78 MET A C 1
ATOM 631 O O . MET A 1 78 ? -13.815 15.973 15.175 1.00 86.75 78 MET A O 1
ATOM 635 N N . LYS A 1 79 ? -14.007 15.649 12.957 1.00 86.44 79 LYS A N 1
ATOM 636 C CA . LYS A 1 79 ? -15.359 16.220 12.843 1.00 86.44 79 LYS A CA 1
ATOM 637 C C . LYS A 1 79 ? -16.431 15.257 13.348 1.00 86.44 79 LYS A C 1
ATOM 639 O O . LYS A 1 79 ? -17.373 15.702 13.994 1.00 86.44 79 LYS A O 1
ATOM 644 N N . ASN A 1 80 ? -16.288 13.970 13.039 1.00 83.94 80 ASN A N 1
ATOM 645 C CA . ASN A 1 80 ? -17.251 12.919 13.348 1.00 83.94 80 ASN A CA 1
ATOM 646 C C . ASN A 1 80 ? -16.516 11.691 13.920 1.00 83.94 80 ASN A C 1
ATOM 648 O O . ASN A 1 80 ? -16.252 10.744 13.172 1.00 83.94 80 ASN A O 1
ATOM 652 N N . PRO A 1 81 ? -16.183 11.683 15.224 1.00 77.31 81 PRO A N 1
ATOM 653 C CA . PRO A 1 81 ? -15.546 10.528 15.845 1.00 77.31 81 PRO A CA 1
ATOM 654 C C . PRO A 1 81 ? -16.493 9.324 15.817 1.00 77.31 81 PRO A C 1
ATOM 656 O O . PRO A 1 81 ? -17.711 9.467 15.955 1.00 77.31 81 PRO A O 1
ATOM 659 N N . LYS A 1 82 ? -15.935 8.125 15.637 1.00 75.62 82 LYS A N 1
ATOM 660 C CA . LYS A 1 82 ? -16.707 6.875 15.610 1.00 75.62 82 LYS A CA 1
ATOM 661 C C . LYS A 1 82 ? -16.888 6.295 17.002 1.00 75.62 82 LYS A C 1
ATOM 663 O O . LYS A 1 82 ? -17.846 5.563 17.233 1.00 75.62 82 LYS A O 1
ATOM 668 N N . SER A 1 83 ? -15.977 6.617 17.915 1.00 68.25 83 SER A N 1
ATOM 669 C CA . SER A 1 83 ? -16.062 6.210 19.308 1.00 68.25 83 SER A CA 1
ATOM 670 C C . SER A 1 83 ? -17.157 6.981 20.073 1.00 68.25 83 SER A C 1
ATOM 672 O O . SER A 1 83 ? -17.267 8.206 19.963 1.00 68.25 83 SER A O 1
ATOM 674 N N . PRO A 1 84 ? -17.956 6.299 20.920 1.00 59.81 84 PRO A N 1
ATOM 675 C CA . PRO A 1 84 ? -19.015 6.931 21.713 1.00 59.81 84 PRO A CA 1
ATOM 676 C C . PRO A 1 84 ? -18.482 7.896 22.785 1.00 59.81 84 PRO A C 1
ATOM 678 O O . PRO A 1 84 ? -19.250 8.681 23.337 1.00 59.81 84 PRO A O 1
ATOM 681 N N . SER A 1 85 ? -17.179 7.852 23.088 1.00 56.72 85 SER A N 1
ATOM 682 C CA . SER A 1 85 ? -16.522 8.753 24.037 1.00 56.72 85 SER A CA 1
ATOM 683 C C . SER A 1 85 ? -16.104 10.093 23.431 1.00 56.72 85 SER A C 1
ATOM 685 O O . SER A 1 85 ? -15.658 10.952 24.187 1.00 56.72 85 SER A O 1
ATOM 687 N N . GLY A 1 86 ? -16.255 10.305 22.114 1.00 52.41 86 GLY A N 1
ATOM 688 C CA . GLY A 1 86 ? -16.102 11.619 21.476 1.00 52.41 86 GLY A CA 1
ATOM 689 C C . GLY A 1 86 ? -14.791 12.345 21.793 1.00 52.41 86 GLY A C 1
ATOM 690 O O . GLY A 1 86 ? -14.730 13.572 21.717 1.00 52.41 86 GLY A O 1
ATOM 691 N N . ASN A 1 87 ? -13.741 11.624 22.189 1.00 60.53 87 ASN A N 1
ATOM 692 C CA . ASN A 1 87 ? -12.488 12.250 22.564 1.00 60.53 87 ASN A CA 1
ATOM 693 C C . ASN A 1 87 ? -11.674 12.452 21.294 1.00 60.53 87 ASN A C 1
ATOM 695 O O . ASN A 1 87 ? -10.966 11.550 20.860 1.00 60.53 87 ASN A O 1
ATOM 699 N N . VAL A 1 88 ? -11.737 13.664 20.740 1.00 64.69 88 VAL A N 1
ATOM 700 C CA . VAL A 1 88 ? -10.867 14.176 19.661 1.00 64.69 88 VAL A CA 1
ATOM 701 C C . VAL A 1 88 ? -9.383 13.823 19.890 1.00 64.69 88 VAL A C 1
ATOM 703 O O . VAL A 1 88 ? -8.629 13.642 18.938 1.00 64.69 88 VAL A O 1
ATOM 706 N N . GLY A 1 89 ? -8.970 13.649 21.152 1.00 80.50 89 GLY A N 1
ATOM 707 C CA . GLY A 1 89 ? -7.627 13.200 21.522 1.00 80.50 89 GLY A CA 1
ATOM 708 C C . GLY A 1 89 ? -7.260 11.777 21.081 1.00 80.50 89 GLY A C 1
ATOM 709 O O . GLY A 1 89 ? -6.083 11.513 20.891 1.00 80.50 89 GLY A O 1
ATOM 710 N N . SER A 1 90 ? -8.224 10.874 20.877 1.00 85.88 90 SER A N 1
ATOM 711 C CA . SER A 1 90 ? -7.955 9.498 20.425 1.00 85.88 90 SER A CA 1
ATOM 712 C C . SER A 1 90 ? -7.431 9.457 18.988 1.00 85.88 90 SER A C 1
ATOM 714 O O . SER A 1 90 ? -6.385 8.871 18.735 1.00 85.88 90 SER A O 1
ATOM 716 N N . VAL A 1 91 ? -8.094 10.163 18.069 1.00 89.06 91 VAL A N 1
ATOM 717 C CA . VAL A 1 91 ? -7.670 10.311 16.668 1.00 89.06 91 VAL A CA 1
ATOM 718 C C . VAL A 1 91 ? -6.320 11.025 16.573 1.00 89.06 91 VAL A C 1
ATOM 720 O O . VAL A 1 91 ? -5.471 10.633 15.778 1.00 89.06 91 VAL A O 1
ATOM 723 N N . ALA A 1 92 ? -6.100 12.058 17.396 1.00 89.44 92 ALA A N 1
ATOM 724 C CA . ALA A 1 92 ? -4.815 12.754 17.456 1.00 89.44 92 ALA A CA 1
ATOM 725 C C . ALA A 1 92 ? -3.685 11.834 17.946 1.00 89.44 92 ALA A C 1
ATOM 727 O O . ALA A 1 92 ? -2.631 11.791 17.323 1.00 89.44 92 ALA A O 1
ATOM 728 N N . TRP A 1 93 ? -3.934 11.058 19.005 1.00 91.25 93 TRP A N 1
ATOM 729 C CA . TRP A 1 93 ? -2.989 10.075 19.533 1.00 91.25 93 TRP A CA 1
ATOM 730 C C . TRP A 1 93 ? -2.664 8.973 18.514 1.00 91.25 93 TRP A C 1
ATOM 732 O O . TRP A 1 93 ? -1.500 8.622 18.351 1.00 91.25 93 TRP A O 1
ATOM 742 N N . LEU A 1 94 ? -3.663 8.473 17.776 1.00 92.25 94 LEU A N 1
ATOM 743 C CA . LEU A 1 94 ? -3.445 7.503 16.697 1.00 92.25 94 LEU A CA 1
ATOM 744 C C . LEU A 1 94 ? -2.593 8.086 15.566 1.00 92.25 94 LEU A C 1
ATOM 746 O O . LEU A 1 94 ? -1.675 7.427 15.092 1.00 92.25 94 LEU A O 1
ATOM 750 N N . ALA A 1 95 ? -2.879 9.319 15.14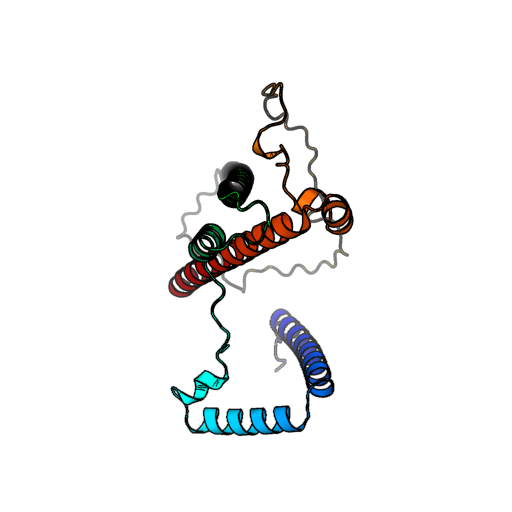3 1.00 92.38 95 ALA A N 1
ATOM 751 C CA . ALA A 1 95 ? -2.106 9.990 14.101 1.00 92.38 95 ALA A CA 1
ATOM 752 C C . ALA A 1 95 ? -0.649 10.233 14.526 1.00 92.38 95 ALA A C 1
ATOM 754 O O . ALA A 1 95 ? 0.259 10.065 13.717 1.00 92.38 95 ALA A O 1
ATOM 755 N N . GLU A 1 96 ? -0.425 10.593 15.791 1.00 93.38 96 GLU A N 1
ATOM 756 C CA . GLU A 1 96 ? 0.916 10.719 16.363 1.00 93.38 96 GLU A CA 1
ATOM 757 C C . GLU A 1 96 ? 1.633 9.364 16.411 1.00 93.38 96 GLU A C 1
ATOM 759 O O . GLU A 1 96 ? 2.778 9.276 15.982 1.00 93.38 96 GLU A O 1
ATOM 764 N N . GLY A 1 97 ? 0.945 8.296 16.834 1.00 92.50 97 GLY A N 1
ATOM 765 C CA . GLY A 1 97 ? 1.476 6.931 16.815 1.00 92.50 97 GLY A CA 1
ATOM 766 C C . GLY A 1 97 ? 1.942 6.500 15.423 1.00 92.50 97 GLY A C 1
ATOM 767 O O . GLY A 1 97 ? 3.089 6.090 15.270 1.00 92.50 97 GLY A O 1
ATOM 768 N N . ILE A 1 98 ? 1.096 6.691 14.404 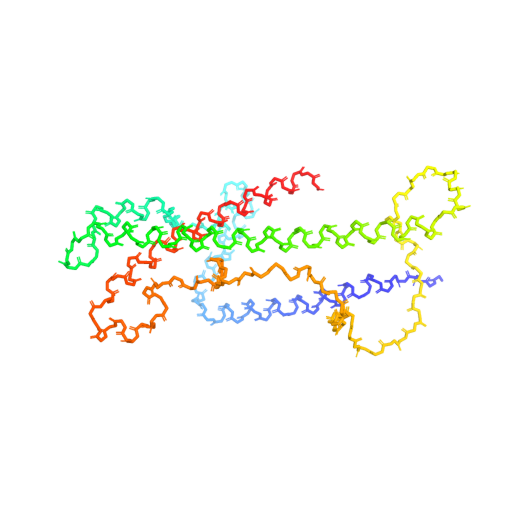1.00 92.94 98 ILE A N 1
ATOM 769 C CA . ILE A 1 98 ? 1.433 6.411 12.997 1.00 92.94 98 ILE A CA 1
ATOM 770 C C . ILE A 1 98 ? 2.654 7.232 12.551 1.00 92.94 98 ILE A C 1
ATOM 772 O O . ILE A 1 98 ? 3.576 6.688 11.953 1.00 92.94 98 ILE A O 1
ATOM 776 N N . GLY A 1 99 ? 2.710 8.527 12.881 1.00 93.06 99 GLY A N 1
ATOM 777 C CA . GLY A 1 99 ? 3.846 9.379 12.510 1.00 93.06 99 GLY A CA 1
ATOM 778 C C . GLY A 1 99 ? 5.175 8.959 13.156 1.00 93.06 99 GLY A C 1
ATOM 779 O O . GLY A 1 99 ? 6.240 9.103 12.547 1.00 93.06 99 GLY A O 1
ATOM 780 N N . ILE A 1 100 ? 5.134 8.412 14.375 1.00 92.62 100 ILE A N 1
ATOM 781 C CA . ILE A 1 100 ? 6.329 7.851 15.015 1.00 92.62 100 ILE A CA 1
ATOM 782 C C . ILE A 1 100 ? 6.727 6.542 14.318 1.00 92.62 100 ILE A C 1
ATOM 784 O O . ILE A 1 100 ? 7.910 6.375 14.028 1.00 92.62 100 ILE A O 1
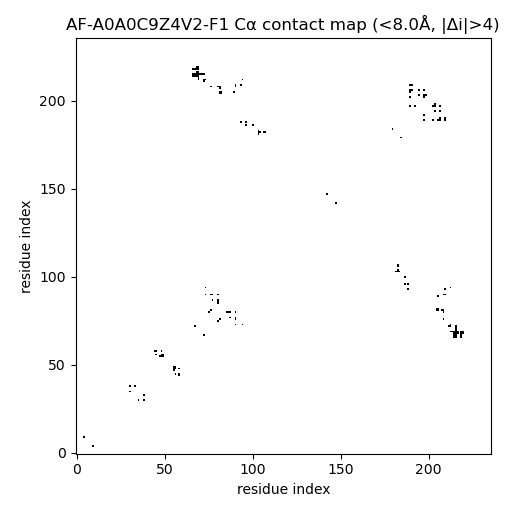ATOM 788 N N . GLU A 1 101 ? 5.784 5.644 14.002 1.00 90.75 101 GLU A N 1
ATOM 789 C CA . GLU A 1 101 ? 6.087 4.407 13.257 1.00 90.75 101 GLU A CA 1
ATOM 790 C C . GLU A 1 101 ? 6.719 4.706 11.889 1.00 90.75 101 GLU A C 1
ATOM 792 O O . GLU A 1 101 ? 7.699 4.059 11.512 1.00 90.75 101 GLU A O 1
ATOM 797 N N . ASP A 1 102 ? 6.235 5.731 11.186 1.00 90.75 102 ASP A N 1
ATOM 798 C CA . ASP A 1 102 ? 6.832 6.205 9.932 1.00 90.75 102 ASP A CA 1
ATOM 799 C C . ASP A 1 102 ? 8.273 6.677 10.128 1.00 90.75 102 ASP A C 1
ATOM 801 O O . ASP A 1 102 ? 9.182 6.242 9.418 1.00 90.75 102 ASP A O 1
ATOM 805 N N . SER A 1 103 ? 8.510 7.499 11.152 1.00 89.44 103 SER A N 1
ATOM 806 C CA . SER A 1 103 ? 9.854 7.985 11.481 1.00 89.44 103 SER A CA 1
ATOM 807 C C . SER A 1 103 ? 10.810 6.827 11.813 1.00 89.44 103 SER A C 1
ATOM 809 O O . SER A 1 103 ? 11.964 6.823 11.382 1.00 89.44 103 SER A O 1
ATOM 811 N N . GLN A 1 104 ? 10.339 5.799 12.531 1.00 90.38 104 GLN A N 1
ATOM 812 C CA . GLN A 1 104 ? 11.129 4.593 12.811 1.00 90.38 104 GLN A CA 1
ATOM 813 C C . GLN A 1 104 ? 11.473 3.817 11.529 1.00 90.38 104 GLN A C 1
ATOM 815 O O . GLN A 1 104 ? 12.572 3.267 11.411 1.00 90.38 104 GLN A O 1
ATOM 820 N N . GLN A 1 105 ? 10.554 3.743 10.561 1.00 87.88 105 GLN A N 1
ATOM 821 C CA . GLN A 1 105 ? 10.812 3.093 9.273 1.00 87.88 105 GLN A CA 1
ATOM 822 C C . GLN A 1 105 ? 11.838 3.864 8.437 1.00 87.88 105 GLN A C 1
ATOM 824 O O . GLN A 1 105 ? 12.726 3.244 7.844 1.00 87.88 105 GLN A O 1
ATOM 829 N N . GLU A 1 106 ? 11.762 5.195 8.414 1.00 88.62 106 GLU A N 1
ATOM 830 C CA . GLU A 1 106 ? 12.723 6.044 7.704 1.00 88.62 106 GLU A CA 1
ATOM 831 C C . GLU A 1 106 ? 14.153 5.853 8.222 1.00 88.62 106 GLU A C 1
ATOM 833 O O . GLU A 1 106 ? 15.074 5.648 7.423 1.00 88.62 106 GLU A O 1
ATOM 838 N N . VAL A 1 107 ? 14.333 5.829 9.547 1.00 88.06 107 VAL A N 1
ATOM 839 C CA . VAL A 1 107 ? 15.635 5.573 10.184 1.00 88.06 107 VAL A CA 1
ATOM 840 C C . VAL A 1 107 ? 16.188 4.215 9.750 1.00 88.06 107 VAL A C 1
ATOM 842 O O . VAL A 1 107 ? 17.281 4.165 9.184 1.00 88.06 107 VAL A O 1
ATOM 845 N N . LYS A 1 108 ? 15.402 3.135 9.857 1.00 87.50 108 LYS A N 1
ATOM 846 C CA . LYS A 1 108 ? 15.821 1.785 9.423 1.00 87.50 108 LYS A CA 1
ATOM 847 C C . LYS A 1 108 ? 16.231 1.729 7.953 1.00 87.50 108 LYS A C 1
ATOM 849 O O . LYS A 1 108 ? 17.170 1.021 7.582 1.00 87.50 108 LYS A O 1
ATOM 854 N N . ILE A 1 109 ? 15.503 2.424 7.079 1.00 87.06 109 ILE A N 1
ATOM 855 C CA . ILE A 1 109 ? 15.831 2.477 5.650 1.00 87.06 109 ILE A CA 1
ATOM 856 C C . ILE A 1 109 ? 17.144 3.238 5.440 1.00 87.06 109 ILE A C 1
ATOM 858 O O . ILE A 1 109 ? 17.976 2.804 4.638 1.00 87.06 109 ILE A O 1
ATOM 862 N N . SER A 1 110 ? 17.346 4.351 6.147 1.00 87.12 110 SER A N 1
ATOM 863 C CA . SER A 1 110 ? 18.557 5.170 6.042 1.00 87.12 110 SER A CA 1
ATOM 864 C C . SER A 1 110 ? 19.819 4.418 6.480 1.00 87.12 110 SER A C 1
ATOM 866 O O . SER A 1 110 ? 20.806 4.418 5.743 1.00 87.12 110 SER A O 1
ATOM 868 N N . GLU A 1 111 ? 19.756 3.671 7.582 1.00 86.00 111 GLU A N 1
ATOM 869 C CA . GLU A 1 111 ? 20.859 2.840 8.079 1.00 86.00 111 GLU A CA 1
ATOM 870 C C . GLU A 1 111 ? 21.237 1.749 7.077 1.00 86.00 111 GLU A C 1
ATOM 872 O O . GLU A 1 111 ? 22.408 1.569 6.729 1.00 86.00 111 GLU A O 1
ATOM 877 N N . LYS A 1 112 ? 20.234 1.047 6.532 1.00 85.50 112 LYS A N 1
ATOM 878 C CA . LYS A 1 112 ? 20.454 0.029 5.494 1.00 85.50 112 LYS A CA 1
ATOM 879 C C . LYS A 1 112 ? 21.111 0.623 4.251 1.00 85.50 112 LYS A C 1
ATOM 881 O O . LYS A 1 112 ? 22.021 0.012 3.688 1.00 85.50 112 LYS A O 1
ATOM 886 N N . ARG A 1 113 ? 20.679 1.817 3.825 1.00 85.50 113 ARG A N 1
ATOM 887 C CA . ARG A 1 113 ? 21.290 2.540 2.698 1.00 85.50 113 ARG A CA 1
ATOM 888 C C . ARG A 1 113 ? 22.739 2.907 2.994 1.00 85.50 113 ARG A C 1
ATOM 890 O O . ARG A 1 113 ? 23.590 2.676 2.142 1.00 85.50 113 ARG A O 1
ATOM 897 N N . GLN A 1 114 ? 23.032 3.416 4.189 1.00 86.94 114 GLN A N 1
ATOM 898 C CA . GLN A 1 114 ? 24.395 3.742 4.602 1.00 86.94 114 GLN A CA 1
ATOM 899 C C . GLN A 1 114 ? 25.297 2.503 4.584 1.00 86.94 114 GLN A C 1
ATOM 901 O O . GLN A 1 114 ? 26.371 2.538 3.985 1.00 86.94 114 GLN A O 1
ATOM 906 N N . ARG A 1 115 ? 24.835 1.382 5.154 1.00 86.00 115 ARG A N 1
ATOM 907 C CA . ARG A 1 115 ? 25.576 0.110 5.158 1.00 86.00 115 ARG A CA 1
ATOM 908 C C . ARG A 1 115 ? 25.890 -0.372 3.741 1.00 86.00 115 ARG A C 1
ATOM 910 O O . ARG A 1 115 ? 27.017 -0.791 3.472 1.00 86.00 115 ARG A O 1
ATOM 917 N N . LEU A 1 116 ? 24.920 -0.291 2.828 1.00 86.62 116 LEU A N 1
ATOM 918 C CA . LEU A 1 116 ? 25.125 -0.656 1.426 1.00 86.62 116 LEU A CA 1
ATOM 919 C C . LEU A 1 116 ? 26.144 0.266 0.743 1.00 86.62 116 LEU A C 1
ATOM 921 O O . LEU A 1 116 ? 27.054 -0.236 0.085 1.00 86.62 116 LEU A O 1
ATOM 925 N N . SER A 1 117 ? 26.038 1.584 0.933 1.00 82.56 117 SER A N 1
ATOM 926 C CA . SER A 1 117 ? 26.993 2.557 0.386 1.00 82.56 117 SER A CA 1
ATOM 927 C C . SER A 1 117 ? 28.419 2.274 0.851 1.00 82.56 117 SER A C 1
ATOM 929 O O . SER A 1 117 ? 29.321 2.186 0.024 1.00 82.56 117 SER A O 1
ATOM 931 N N . SER A 1 118 ? 28.627 2.019 2.146 1.00 84.69 118 SER A N 1
ATOM 932 C CA . SER A 1 118 ? 29.949 1.653 2.665 1.00 84.69 118 SER A CA 1
ATOM 933 C C . SER A 1 118 ? 30.475 0.349 2.058 1.00 84.69 118 SER A C 1
ATOM 935 O O . SER A 1 118 ? 31.671 0.226 1.800 1.00 84.69 118 SER A O 1
ATOM 937 N N . ARG A 1 119 ? 29.604 -0.634 1.789 1.00 84.00 119 ARG A N 1
ATOM 938 C CA . ARG A 1 119 ? 30.004 -1.879 1.114 1.00 84.00 119 ARG A CA 1
ATOM 939 C C . ARG A 1 119 ? 30.406 -1.632 -0.342 1.00 84.00 119 ARG A C 1
ATOM 941 O O . ARG A 1 119 ? 31.399 -2.196 -0.793 1.00 84.00 119 ARG A O 1
ATOM 948 N N . ILE A 1 120 ? 29.678 -0.767 -1.048 1.00 84.50 120 ILE A N 1
ATOM 949 C CA . ILE A 1 120 ? 29.997 -0.336 -2.416 1.00 84.50 120 ILE A CA 1
ATOM 950 C C . ILE A 1 120 ? 31.340 0.406 -2.447 1.00 84.50 120 ILE A C 1
ATOM 952 O O . ILE A 1 120 ? 32.194 0.092 -3.271 1.00 84.50 120 ILE A O 1
ATOM 956 N N . GLU A 1 121 ? 31.580 1.333 -1.520 1.00 87.19 121 GLU A N 1
ATOM 957 C CA . GLU A 1 121 ? 32.855 2.054 -1.411 1.00 87.19 121 GLU A CA 1
ATOM 958 C C . GLU A 1 121 ? 34.028 1.112 -1.131 1.00 87.19 121 GLU A C 1
ATOM 960 O O . GLU A 1 121 ? 35.060 1.199 -1.797 1.00 87.19 121 GLU A O 1
ATOM 965 N N . LYS A 1 122 ? 33.865 0.164 -0.197 1.00 88.12 122 LYS A N 1
ATOM 966 C CA . LYS A 1 122 ? 34.868 -0.878 0.066 1.00 88.12 122 LYS A CA 1
ATOM 967 C C . LYS A 1 122 ? 35.132 -1.725 -1.179 1.00 88.12 122 LYS A C 1
ATOM 969 O O . LYS A 1 122 ? 36.292 -1.978 -1.495 1.00 88.12 122 LYS A O 1
ATOM 974 N N . PHE A 1 123 ? 34.086 -2.120 -1.907 1.00 86.81 123 PHE A N 1
ATOM 975 C CA . PHE A 1 123 ? 34.221 -2.860 -3.162 1.00 86.81 123 PHE A CA 1
ATOM 976 C C . PHE A 1 123 ? 35.014 -2.062 -4.206 1.00 86.81 123 PHE A C 1
ATOM 978 O O . PHE A 1 123 ? 35.978 -2.584 -4.765 1.00 86.81 123 PHE A O 1
ATOM 985 N N . HIS A 1 124 ? 34.681 -0.785 -4.420 1.00 83.50 124 HIS A N 1
ATOM 986 C CA . HIS A 1 124 ? 35.421 0.085 -5.338 1.00 83.50 124 HIS A CA 1
ATOM 987 C C . HIS A 1 124 ? 36.870 0.305 -4.897 1.00 83.50 124 HIS A C 1
ATOM 989 O O . HIS A 1 124 ? 37.766 0.257 -5.736 1.00 83.50 124 HIS A O 1
ATOM 995 N N . SER A 1 125 ? 37.121 0.507 -3.602 1.00 81.56 125 SER A N 1
ATOM 996 C CA . SER A 1 125 ? 38.473 0.672 -3.056 1.00 81.56 125 SER A CA 1
ATOM 997 C C . SER A 1 125 ? 39.324 -0.583 -3.271 1.00 81.56 125 SER A C 1
ATOM 999 O O . SER A 1 125 ? 40.458 -0.490 -3.745 1.00 81.56 125 SER A O 1
ATOM 1001 N N . ASN A 1 126 ? 38.759 -1.762 -3.001 1.00 82.31 126 ASN A N 1
ATOM 1002 C CA . ASN A 1 126 ? 39.428 -3.038 -3.228 1.00 82.31 126 ASN A CA 1
ATOM 1003 C C . ASN A 1 126 ? 39.678 -3.280 -4.727 1.00 82.31 126 ASN A C 1
ATOM 1005 O O . ASN A 1 126 ? 40.795 -3.593 -5.132 1.00 82.31 126 ASN A O 1
ATOM 1009 N N . GLY A 1 127 ? 38.672 -3.043 -5.576 1.00 80.56 127 GLY A N 1
ATOM 1010 C CA . GLY A 1 127 ? 38.804 -3.122 -7.033 1.00 80.56 127 GLY A CA 1
ATOM 1011 C C . GLY A 1 127 ? 39.879 -2.179 -7.581 1.00 80.56 127 GLY A C 1
ATOM 1012 O O . GLY A 1 127 ? 40.706 -2.586 -8.392 1.00 80.56 127 GLY A O 1
ATOM 1013 N N . GLN A 1 128 ? 39.953 -0.945 -7.075 1.00 77.44 128 GLN A N 1
ATOM 1014 C CA . GLN A 1 128 ? 40.998 0.010 -7.446 1.00 77.44 128 GLN A CA 1
ATOM 1015 C C . GLN A 1 128 ? 42.399 -0.483 -7.052 1.00 77.44 128 GLN A C 1
ATOM 1017 O O . GLN A 1 128 ? 43.356 -0.244 -7.788 1.00 77.44 128 GLN A O 1
ATOM 1022 N N . ALA A 1 129 ? 42.536 -1.186 -5.923 1.00 75.25 129 ALA A N 1
ATOM 1023 C CA . ALA A 1 129 ? 43.796 -1.809 -5.530 1.00 75.25 129 ALA A CA 1
ATOM 1024 C C . ALA A 1 129 ? 44.216 -2.925 -6.504 1.00 75.25 129 ALA A C 1
ATOM 1026 O O . ALA A 1 129 ? 45.392 -2.990 -6.860 1.00 75.25 129 ALA A O 1
ATOM 1027 N N . PHE A 1 130 ? 43.271 -3.736 -6.997 1.00 74.12 130 PHE A N 1
ATOM 1028 C CA . PHE A 1 130 ? 43.530 -4.741 -8.040 1.00 74.12 130 PHE A CA 1
ATOM 1029 C C . PHE A 1 130 ? 43.872 -4.122 -9.400 1.00 74.12 130 PHE A C 1
ATOM 1031 O O . PHE A 1 130 ? 44.736 -4.631 -10.110 1.00 74.12 130 PHE A O 1
ATOM 1038 N N . CYS A 1 131 ? 43.238 -3.005 -9.760 1.00 62.88 131 CYS A N 1
ATOM 1039 C CA . CYS A 1 131 ? 43.511 -2.289 -11.009 1.00 62.88 131 CYS A CA 1
ATOM 1040 C C . CYS A 1 131 ? 44.781 -1.420 -10.953 1.00 62.88 131 CYS A C 1
ATOM 1042 O O . CYS A 1 131 ? 45.162 -0.816 -11.957 1.00 62.88 131 CYS A O 1
ATOM 1044 N N . LYS A 1 132 ? 45.461 -1.331 -9.802 1.00 65.38 132 LYS A N 1
ATOM 1045 C CA . LYS A 1 132 ? 46.652 -0.494 -9.623 1.00 65.38 132 LYS A CA 1
ATOM 1046 C C . LYS A 1 132 ? 47.821 -1.036 -10.456 1.00 65.38 132 LYS A C 1
ATOM 1048 O O . LYS A 1 132 ? 48.446 -2.027 -10.095 1.00 65.38 132 LYS A O 1
ATOM 1053 N N . GLY A 1 133 ? 48.127 -0.356 -11.561 1.00 61.62 133 GLY A N 1
ATOM 1054 C CA . GLY A 1 133 ? 49.160 -0.749 -12.531 1.00 61.62 133 GLY A CA 1
ATOM 1055 C C . GLY A 1 133 ? 48.610 -1.155 -13.903 1.00 61.62 133 GLY A C 1
ATOM 1056 O O . GLY A 1 133 ? 49.380 -1.219 -14.857 1.00 61.62 133 GLY A O 1
ATOM 1057 N N . LEU A 1 134 ? 47.293 -1.353 -14.031 1.00 58.00 134 LEU A N 1
ATOM 1058 C CA . LEU A 1 134 ? 46.607 -1.310 -15.320 1.00 58.00 134 LEU A CA 1
ATOM 1059 C C . LEU A 1 134 ? 46.225 0.147 -15.609 1.00 58.00 134 LEU A C 1
ATOM 1061 O O . LEU A 1 134 ? 45.120 0.589 -15.303 1.00 58.00 134 LEU A O 1
ATOM 1065 N N . GLU A 1 135 ? 47.152 0.919 -16.175 1.00 56.81 135 GLU A N 1
ATOM 1066 C CA . GLU A 1 135 ? 46.790 2.177 -16.833 1.00 56.81 135 GLU A CA 1
ATOM 1067 C C . GLU A 1 135 ? 45.990 1.830 -18.092 1.00 56.81 135 GLU A C 1
ATOM 1069 O O . GLU A 1 135 ? 46.545 1.512 -19.143 1.00 56.81 135 GLU A O 1
ATOM 1074 N N . ILE A 1 136 ? 44.663 1.826 -17.974 1.00 56.69 136 ILE A N 1
ATOM 1075 C CA . ILE A 1 136 ? 43.779 1.729 -19.133 1.00 56.69 136 ILE A CA 1
ATOM 1076 C C . ILE A 1 136 ? 43.756 3.120 -19.778 1.00 56.69 136 ILE A C 1
ATOM 1078 O O . ILE A 1 136 ? 42.918 3.956 -19.444 1.00 56.69 136 ILE A O 1
ATOM 1082 N N . ASP A 1 137 ? 44.706 3.386 -20.680 1.00 52.50 137 ASP A N 1
ATOM 1083 C CA . ASP A 1 137 ? 44.629 4.510 -21.623 1.00 52.50 137 ASP A CA 1
ATOM 1084 C C . ASP A 1 137 ? 43.588 4.169 -22.695 1.00 52.50 137 ASP A C 1
ATOM 1086 O O . ASP A 1 137 ? 43.878 3.666 -23.780 1.00 52.50 137 ASP A O 1
ATOM 1090 N N . GLY A 1 138 ? 42.324 4.317 -22.321 1.00 53.03 138 GLY A N 1
ATOM 1091 C CA . GLY A 1 138 ? 41.197 3.994 -23.172 1.00 53.03 138 GLY A CA 1
ATOM 1092 C C . GLY A 1 138 ? 39.955 4.689 -22.656 1.00 53.03 138 GLY A C 1
ATOM 1093 O O . GLY A 1 138 ? 39.598 4.563 -21.487 1.00 53.03 138 GLY A O 1
ATOM 1094 N N . THR A 1 139 ? 39.302 5.445 -23.536 1.00 52.06 139 THR A N 1
ATOM 1095 C CA . THR A 1 139 ? 37.987 6.040 -23.298 1.00 52.06 139 THR A CA 1
ATOM 1096 C C . THR A 1 139 ? 37.065 4.987 -22.686 1.00 52.06 139 THR A C 1
ATOM 1098 O O . THR A 1 139 ? 36.824 3.954 -23.308 1.00 52.06 139 THR A O 1
ATOM 1101 N N . PHE A 1 140 ? 36.579 5.242 -21.466 1.00 49.19 140 PHE A N 1
ATOM 1102 C CA . PHE A 1 140 ? 35.579 4.415 -20.796 1.00 49.19 140 PHE A CA 1
ATOM 1103 C C . PHE A 1 140 ? 34.426 4.153 -21.770 1.00 49.19 140 PHE A C 1
ATOM 1105 O O . PHE A 1 140 ? 33.680 5.066 -22.126 1.00 49.19 140 PHE A O 1
ATOM 1112 N N . THR A 1 141 ? 34.328 2.918 -22.249 1.00 49.56 141 THR A N 1
ATOM 1113 C CA . THR A 1 141 ? 33.195 2.443 -23.035 1.00 49.56 141 THR A CA 1
ATOM 1114 C C . THR A 1 141 ? 32.285 1.711 -22.052 1.00 49.56 141 THR A C 1
ATOM 1116 O O . THR A 1 141 ? 32.747 0.775 -21.398 1.00 49.56 141 THR A O 1
ATOM 1119 N N . PRO A 1 142 ? 31.033 2.164 -21.853 1.00 46.72 142 PRO A N 1
ATOM 1120 C CA . PRO A 1 142 ? 30.088 1.474 -20.987 1.00 46.72 142 PRO A CA 1
ATOM 1121 C C . PRO A 1 142 ? 29.978 0.012 -21.417 1.00 46.72 142 PRO A C 1
ATOM 1123 O O . PRO A 1 142 ? 29.743 -0.276 -22.589 1.00 46.72 142 PRO A O 1
ATOM 1126 N N . GLN A 1 143 ? 30.166 -0.901 -20.471 1.00 48.75 143 GLN A N 1
ATOM 1127 C CA . GLN A 1 143 ? 30.244 -2.343 -20.704 1.00 48.75 143 GLN A CA 1
ATOM 1128 C C . GLN A 1 143 ? 28.858 -2.987 -20.925 1.00 48.75 143 GLN A C 1
ATOM 1130 O O . GLN A 1 143 ? 28.666 -4.160 -20.631 1.00 48.75 143 GLN A O 1
ATOM 11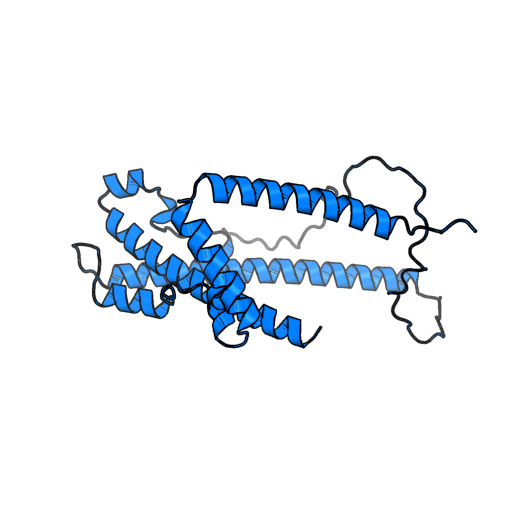35 N N . ASP A 1 144 ? 27.897 -2.228 -21.459 1.00 49.91 144 ASP A N 1
ATOM 1136 C CA . ASP A 1 144 ? 26.577 -2.711 -21.883 1.00 49.91 144 ASP A CA 1
ATOM 1137 C C . ASP A 1 144 ? 26.614 -3.169 -23.356 1.00 49.91 144 ASP A C 1
ATOM 1139 O O . ASP A 1 144 ? 25.696 -2.910 -24.135 1.00 49.91 144 ASP A O 1
ATOM 1143 N N . ASP A 1 145 ? 27.697 -3.839 -23.768 1.00 48.19 145 ASP A N 1
ATOM 1144 C CA . ASP A 1 145 ? 27.729 -4.556 -25.042 1.00 48.19 145 ASP A CA 1
ATOM 1145 C C . ASP A 1 145 ? 27.276 -6.009 -24.801 1.00 48.19 145 ASP A C 1
ATOM 1147 O O . ASP A 1 145 ? 28.008 -6.789 -24.179 1.00 48.19 145 ASP A O 1
ATOM 1151 N N . PRO A 1 146 ? 26.087 -6.418 -25.286 1.00 52.00 146 PRO A N 1
ATOM 1152 C CA . PRO A 1 146 ? 25.569 -7.774 -25.098 1.00 52.00 146 PRO A CA 1
ATOM 1153 C C . PRO A 1 146 ? 26.441 -8.867 -25.741 1.00 52.00 146 PRO A C 1
ATOM 1155 O O . PRO A 1 146 ? 26.177 -10.049 -25.523 1.00 52.00 146 PRO A O 1
ATOM 1158 N N . ALA A 1 147 ? 27.466 -8.509 -26.523 1.00 49.94 147 ALA A N 1
ATOM 1159 C CA . ALA A 1 147 ? 28.444 -9.445 -27.071 1.00 49.94 147 ALA A CA 1
ATOM 1160 C C . ALA A 1 147 ? 29.532 -9.889 -26.068 1.00 49.94 147 ALA A C 1
ATOM 1162 O O . ALA A 1 147 ? 30.228 -10.862 -26.351 1.00 49.94 147 ALA A O 1
ATOM 1163 N N . PHE A 1 148 ? 29.694 -9.208 -24.922 1.00 42.22 148 PHE A N 1
ATOM 1164 C CA . PHE A 1 148 ? 30.762 -9.481 -23.942 1.00 42.22 148 PHE A CA 1
ATOM 1165 C C . PHE A 1 148 ? 30.305 -10.283 -22.706 1.00 42.22 148 PHE A C 1
ATOM 1167 O O . PHE A 1 148 ? 31.113 -10.562 -21.822 1.00 42.22 148 PHE A O 1
ATOM 1174 N N . CYS A 1 149 ? 29.040 -10.719 -22.639 1.00 45.72 149 CYS A N 1
ATOM 1175 C CA . CYS A 1 149 ? 28.658 -11.812 -21.739 1.00 45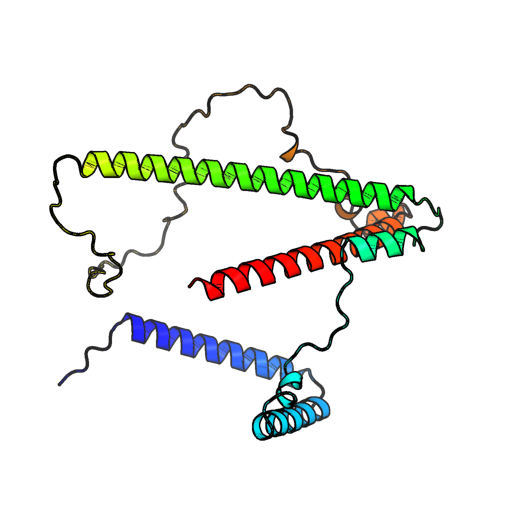.72 149 CYS A CA 1
ATOM 1176 C C . CYS A 1 149 ? 29.342 -13.093 -22.229 1.00 45.72 149 CYS A C 1
ATOM 1178 O O . CYS A 1 149 ? 28.825 -13.782 -23.110 1.00 45.72 149 CYS A O 1
ATOM 1180 N N . GLY A 1 150 ? 30.533 -13.362 -21.694 1.00 42.44 150 GLY A N 1
ATOM 1181 C CA . GLY A 1 150 ? 31.251 -14.607 -21.909 1.00 42.44 150 GLY A CA 1
ATOM 1182 C C . GLY A 1 150 ? 30.343 -15.799 -21.631 1.00 42.44 150 GLY A C 1
ATOM 1183 O O . GLY A 1 150 ? 29.522 -15.787 -20.718 1.00 42.44 150 GLY A O 1
ATOM 1184 N N . THR A 1 151 ? 30.449 -16.798 -22.493 1.00 46.75 151 THR A N 1
ATOM 1185 C CA . THR A 1 151 ? 29.767 -18.079 -22.398 1.00 46.75 151 THR A CA 1
ATOM 1186 C C . THR A 1 151 ? 30.181 -18.779 -21.101 1.00 46.75 151 THR A C 1
ATOM 1188 O O . THR A 1 151 ? 31.219 -19.433 -21.063 1.00 46.75 151 THR A O 1
ATOM 1191 N N . ASP A 1 152 ? 29.375 -18.661 -20.048 1.00 39.28 152 ASP A N 1
ATOM 1192 C CA . ASP A 1 152 ? 29.447 -19.577 -18.908 1.00 39.28 152 ASP A CA 1
ATOM 1193 C C . ASP A 1 152 ? 28.788 -20.898 -19.335 1.00 39.28 152 ASP A C 1
ATOM 1195 O O . ASP A 1 152 ? 27.608 -21.158 -19.098 1.00 39.28 152 ASP A O 1
ATOM 1199 N N . GLU A 1 153 ? 29.550 -21.713 -20.067 1.00 44.84 153 GLU A N 1
ATOM 1200 C CA . GLU A 1 153 ? 29.266 -23.133 -20.275 1.00 44.84 153 GLU A CA 1
ATOM 1201 C C . GLU A 1 153 ? 29.798 -23.941 -19.082 1.00 44.84 153 GLU A C 1
ATOM 1203 O O . GLU A 1 153 ? 30.659 -24.791 -19.254 1.00 44.84 153 GLU A O 1
ATOM 1208 N N . GLU A 1 154 ? 29.295 -23.700 -17.871 1.00 41.75 154 GLU A N 1
ATOM 1209 C CA . GLU A 1 154 ? 29.369 -24.693 -16.793 1.00 41.75 154 GLU A CA 1
ATOM 1210 C C . GLU A 1 154 ? 28.027 -24.732 -16.053 1.00 41.75 154 GLU A C 1
ATOM 1212 O O . GLU A 1 154 ? 27.598 -23.774 -15.409 1.00 41.75 154 GLU A O 1
ATOM 1217 N N . GLU A 1 155 ? 27.331 -25.861 -16.199 1.00 47.09 155 GLU A N 1
ATOM 1218 C CA . GLU A 1 155 ? 26.171 -26.231 -15.396 1.00 47.09 155 GLU A CA 1
ATOM 1219 C C . GLU A 1 155 ? 26.615 -26.386 -13.934 1.00 47.09 155 GLU A C 1
ATOM 1221 O O . GLU A 1 155 ? 27.045 -27.458 -13.516 1.00 47.09 155 GLU A O 1
ATOM 1226 N N . HIS A 1 156 ? 26.516 -25.317 -13.147 1.00 40.12 156 HIS A N 1
ATOM 1227 C CA . HIS A 1 156 ? 26.509 -25.426 -11.695 1.00 40.12 156 HIS A CA 1
ATOM 1228 C C . HIS A 1 156 ? 25.063 -25.412 -11.199 1.00 40.12 156 HIS A C 1
ATOM 1230 O O . HIS A 1 156 ? 24.364 -24.403 -11.277 1.00 40.12 156 HIS A O 1
ATOM 1236 N N . GLU A 1 157 ? 24.622 -26.580 -10.727 1.00 42.28 157 GLU A N 1
ATOM 1237 C CA . GLU A 1 157 ? 23.376 -26.778 -9.994 1.00 42.28 157 GLU A CA 1
ATOM 1238 C C . GLU A 1 157 ? 23.299 -25.820 -8.795 1.00 42.28 157 GLU A C 1
ATOM 1240 O O . GLU A 1 157 ? 24.178 -25.784 -7.936 1.00 42.28 157 GLU A O 1
ATOM 1245 N N . ASP A 1 158 ? 22.218 -25.049 -8.780 1.00 49.06 158 ASP A N 1
ATOM 1246 C CA . ASP A 1 158 ? 21.651 -24.220 -7.721 1.00 49.06 158 ASP A CA 1
ATOM 1247 C C . ASP A 1 158 ? 22.204 -24.437 -6.294 1.00 49.06 158 ASP A C 1
ATOM 1249 O O . ASP A 1 158 ? 21.855 -25.418 -5.626 1.00 49.06 158 ASP A O 1
ATOM 1253 N N . ARG A 1 159 ? 22.947 -23.448 -5.767 1.00 42.72 159 ARG A N 1
ATOM 1254 C CA . ARG A 1 159 ? 22.903 -23.041 -4.347 1.00 42.72 159 ARG A CA 1
ATOM 1255 C C . ARG A 1 159 ? 23.711 -21.762 -4.068 1.00 42.72 159 ARG A C 1
ATOM 1257 O O . ARG A 1 159 ? 24.805 -21.583 -4.581 1.00 42.72 159 ARG A O 1
ATOM 1264 N N . GLU A 1 160 ? 23.147 -20.897 -3.222 1.00 43.62 160 GLU A N 1
ATOM 1265 C CA . GLU A 1 160 ? 23.894 -20.043 -2.276 1.00 43.62 160 GLU A CA 1
ATOM 1266 C C . GLU A 1 160 ? 24.517 -18.693 -2.715 1.00 43.62 160 GLU A C 1
ATOM 1268 O O . GLU A 1 160 ? 25.270 -18.115 -1.945 1.00 43.62 160 GLU A O 1
ATOM 1273 N N . PHE A 1 161 ? 24.150 -18.053 -3.838 1.00 41.00 161 PHE A N 1
ATOM 1274 C CA . PHE A 1 161 ? 24.681 -16.689 -4.119 1.00 41.00 161 PHE A CA 1
ATOM 1275 C C . PHE A 1 161 ? 24.210 -15.595 -3.124 1.00 41.00 161 PHE A C 1
ATOM 1277 O O . PHE A 1 161 ? 24.807 -14.523 -3.044 1.00 41.00 161 PHE A O 1
ATOM 1284 N N . TRP A 1 162 ? 23.146 -15.854 -2.356 1.00 47.38 162 TRP A N 1
ATOM 1285 C CA . TRP A 1 162 ? 22.661 -14.963 -1.291 1.00 47.38 162 TRP A CA 1
ATOM 1286 C C . TRP A 1 162 ? 22.718 -15.587 0.112 1.00 47.38 162 TRP A C 1
ATOM 1288 O O . TRP A 1 162 ? 22.215 -14.960 1.038 1.00 47.38 162 TRP A O 1
ATOM 1298 N N . ASP A 1 163 ? 23.303 -16.781 0.267 1.00 37.78 163 ASP A N 1
ATOM 1299 C CA . ASP A 1 163 ? 23.380 -17.479 1.567 1.00 37.78 163 ASP A CA 1
ATOM 1300 C C . ASP A 1 163 ? 24.753 -17.355 2.243 1.00 37.78 163 ASP A C 1
ATOM 1302 O O . ASP A 1 163 ? 24.921 -17.850 3.353 1.00 37.78 163 ASP A O 1
ATOM 1306 N N . ASP A 1 164 ? 25.703 -16.623 1.647 1.00 38.62 164 ASP A N 1
ATOM 1307 C CA . ASP A 1 164 ? 26.831 -16.075 2.408 1.00 38.62 164 ASP A CA 1
ATOM 1308 C C . ASP A 1 164 ? 26.326 -14.871 3.220 1.00 38.62 164 ASP A C 1
ATOM 1310 O O . ASP A 1 164 ? 26.588 -13.691 2.945 1.00 38.62 164 ASP A O 1
ATOM 1314 N N . ASP A 1 165 ? 25.552 -15.207 4.250 1.00 49.03 165 ASP A N 1
ATOM 1315 C CA . ASP A 1 165 ? 25.670 -14.571 5.550 1.00 49.03 165 ASP A CA 1
ATOM 1316 C C . ASP A 1 165 ? 27.127 -14.765 5.991 1.00 49.03 165 ASP A C 1
ATOM 1318 O O . ASP A 1 165 ? 27.476 -15.700 6.709 1.00 49.03 165 ASP A O 1
ATOM 1322 N N . ASP A 1 166 ? 28.009 -13.914 5.459 1.00 46.66 166 ASP A N 1
ATOM 1323 C CA . ASP A 1 166 ? 29.335 -13.689 6.011 1.00 46.66 166 ASP A CA 1
ATOM 1324 C C . ASP A 1 166 ? 29.113 -13.081 7.404 1.00 46.66 166 ASP A C 1
ATOM 1326 O O . ASP A 1 166 ? 29.216 -11.871 7.617 1.00 46.66 166 ASP A O 1
ATOM 1330 N N . GLU A 1 167 ? 28.826 -13.971 8.357 1.00 51.12 167 GLU A N 1
ATOM 1331 C CA . GLU A 1 167 ? 29.194 -13.943 9.776 1.00 51.12 167 GLU A CA 1
ATOM 1332 C C . GLU A 1 167 ? 30.735 -13.873 9.928 1.00 51.12 167 GLU A C 1
ATOM 1334 O O . GLU A 1 167 ? 31.351 -14.468 10.812 1.00 51.12 167 GLU A O 1
ATOM 1339 N N . GLY A 1 168 ? 31.402 -13.152 9.030 1.00 41.59 168 GLY A N 1
ATOM 1340 C CA . GLY A 1 168 ? 32.778 -12.736 9.144 1.00 41.59 168 GLY A CA 1
ATOM 1341 C C . GLY A 1 168 ? 32.804 -11.559 10.089 1.00 41.59 168 GLY A C 1
ATOM 1342 O O . GLY A 1 168 ? 32.611 -10.427 9.656 1.00 41.59 168 GLY A O 1
ATOM 1343 N N . ASP A 1 169 ? 32.969 -11.878 11.373 1.00 46.31 169 ASP A N 1
ATOM 1344 C CA . ASP A 1 169 ? 33.618 -11.103 12.436 1.00 46.31 169 ASP A CA 1
ATOM 1345 C C . ASP A 1 169 ? 34.031 -9.675 12.038 1.00 46.31 169 ASP A C 1
ATOM 1347 O O . ASP A 1 169 ? 35.205 -9.325 11.905 1.00 46.31 169 ASP A O 1
ATOM 1351 N N . TRP A 1 170 ? 33.036 -8.827 11.816 1.00 47.41 170 TRP A N 1
ATOM 1352 C CA . TRP A 1 170 ? 33.209 -7.395 11.853 1.00 47.41 170 TRP A CA 1
ATOM 1353 C C . TRP A 1 170 ? 32.499 -6.977 13.115 1.00 47.41 170 TRP A C 1
ATOM 1355 O O . TRP A 1 170 ? 31.298 -6.705 13.087 1.00 47.41 170 TRP A O 1
ATOM 1365 N N . GLU A 1 171 ? 33.253 -6.943 14.214 1.00 43.38 171 GLU A N 1
ATOM 1366 C CA . GLU A 1 171 ? 32.939 -6.082 15.344 1.00 43.38 171 GLU A CA 1
ATOM 1367 C C . GLU A 1 171 ? 32.640 -4.697 14.750 1.00 43.38 171 GLU A C 1
ATOM 1369 O O . GLU A 1 171 ? 33.527 -3.897 14.431 1.00 43.38 171 GLU A O 1
ATOM 1374 N N . ALA A 1 172 ? 31.348 -4.417 14.543 1.00 46.09 172 ALA A N 1
ATOM 1375 C CA . ALA A 1 172 ? 30.865 -3.060 14.660 1.00 46.09 172 ALA A CA 1
ATOM 1376 C C . ALA A 1 172 ? 31.502 -2.553 15.953 1.00 46.09 172 ALA A C 1
ATOM 1378 O O . ALA A 1 172 ? 31.483 -3.314 16.925 1.00 46.09 172 ALA A O 1
ATOM 1379 N N . PRO A 1 173 ? 32.114 -1.354 15.985 1.00 40.84 173 PRO A N 1
ATOM 1380 C CA . PRO A 1 173 ? 32.491 -0.775 17.261 1.00 40.84 173 PRO A CA 1
ATOM 1381 C C . PRO A 1 173 ? 31.292 -0.983 18.178 1.00 40.84 173 PRO A C 1
ATOM 1383 O O . PRO A 1 173 ? 30.196 -0.547 17.815 1.00 40.84 173 PRO A O 1
ATOM 1386 N N . GLU A 1 174 ? 31.472 -1.773 19.240 1.00 44.91 174 GLU A N 1
ATOM 1387 C CA . GLU A 1 174 ? 30.447 -1.989 20.248 1.00 44.91 174 GLU A CA 1
ATOM 1388 C C . GLU A 1 174 ? 30.234 -0.618 20.881 1.00 44.91 174 GLU A C 1
ATOM 1390 O O . GLU A 1 174 ? 30.861 -0.243 21.869 1.00 44.91 174 GLU A O 1
ATOM 1395 N N . GLU A 1 175 ? 29.419 0.206 20.234 1.00 50.34 175 GLU A N 1
ATOM 1396 C CA . GLU A 1 175 ? 28.805 1.325 20.892 1.00 50.34 175 GLU A CA 1
ATOM 1397 C C . GLU A 1 175 ? 27.812 0.658 21.833 1.00 50.34 175 GLU A C 1
ATOM 1399 O O . GLU A 1 175 ? 26.777 0.140 21.412 1.00 50.34 175 GLU A O 1
ATOM 1404 N N . GLU A 1 176 ? 28.223 0.542 23.097 1.00 49.12 176 GLU A N 1
ATOM 1405 C CA . GLU A 1 176 ? 27.360 0.201 24.217 1.00 49.12 176 GLU A CA 1
ATOM 1406 C C . GLU A 1 176 ? 26.106 1.080 24.134 1.00 49.12 176 GLU A C 1
ATOM 1408 O O . GLU A 1 176 ? 26.078 2.202 24.638 1.00 49.12 176 GLU A O 1
ATOM 1413 N N . VAL A 1 177 ? 25.045 0.588 23.496 1.00 48.19 177 VAL A N 1
ATOM 1414 C CA . VAL A 1 177 ? 23.724 1.182 23.653 1.00 48.19 177 VAL A CA 1
ATOM 1415 C C . VAL A 1 177 ? 23.039 0.406 24.759 1.00 48.19 177 VAL A C 1
ATOM 1417 O O . VAL A 1 177 ? 22.363 -0.603 24.564 1.00 48.19 177 VAL A O 1
ATOM 1420 N N . GLU A 1 178 ? 23.272 0.893 25.971 1.00 54.59 178 GLU A N 1
ATOM 1421 C CA . GLU A 1 178 ? 22.480 0.596 27.152 1.00 54.59 178 GLU A CA 1
ATOM 1422 C C . GLU A 1 178 ? 21.036 1.092 26.900 1.00 54.59 178 GLU A C 1
ATOM 1424 O O . GLU A 1 178 ? 20.657 2.206 27.251 1.00 54.59 178 GLU A O 1
ATOM 1429 N N . GLY A 1 179 ? 20.234 0.283 26.196 1.00 57.75 179 GLY A N 1
ATOM 1430 C CA . GLY A 1 179 ? 18.834 0.562 25.861 1.00 57.75 179 GLY A CA 1
ATOM 1431 C C . GLY A 1 179 ? 18.409 -0.036 24.516 1.00 57.75 179 GLY A C 1
ATOM 1432 O O . GLY A 1 179 ? 19.182 -0.066 23.567 1.00 57.75 179 GLY A O 1
ATOM 1433 N N . LEU A 1 180 ? 17.161 -0.507 24.410 1.00 58.78 180 LEU A N 1
ATOM 1434 C CA . LEU A 1 180 ? 16.564 -0.809 23.103 1.00 58.78 180 LEU A CA 1
ATOM 1435 C C . LEU A 1 180 ? 16.541 0.484 22.282 1.00 58.78 180 LEU A C 1
ATOM 1437 O O . LEU A 1 180 ? 15.920 1.461 22.702 1.00 58.78 180 LEU A O 1
ATOM 1441 N N . ALA A 1 181 ? 17.211 0.481 21.135 1.00 73.75 181 ALA A N 1
ATOM 1442 C CA . ALA A 1 181 ? 17.216 1.614 20.226 1.00 73.75 181 ALA A CA 1
ATOM 1443 C C . ALA A 1 181 ? 15.777 1.945 19.772 1.00 73.75 181 ALA A C 1
ATOM 1445 O O . ALA A 1 181 ? 14.923 1.059 19.634 1.00 73.75 181 ALA A O 1
ATOM 1446 N N . SER A 1 182 ? 15.460 3.237 19.659 1.00 72.75 182 SER A N 1
ATOM 1447 C CA . SER A 1 182 ? 14.077 3.729 19.583 1.00 72.75 182 SER A CA 1
ATOM 1448 C C . SER A 1 182 ? 13.344 3.279 18.319 1.00 72.75 182 SER A C 1
ATOM 1450 O O . SER A 1 182 ? 12.122 3.165 18.333 1.00 72.75 182 SER A O 1
ATOM 1452 N N . GLU A 1 183 ? 14.066 2.948 17.254 1.00 78.62 183 GLU A N 1
ATOM 1453 C CA . GLU A 1 183 ? 13.561 2.351 16.021 1.00 78.62 183 GLU A CA 1
ATOM 1454 C C . GLU A 1 183 ? 13.111 0.892 16.193 1.00 78.62 183 GLU A C 1
ATOM 1456 O O . GLU A 1 183 ? 12.283 0.401 15.422 1.00 78.62 183 GLU A O 1
ATOM 1461 N N . LEU A 1 184 ? 13.604 0.188 17.214 1.00 75.75 184 LEU A N 1
ATOM 1462 C CA . LEU A 1 184 ? 13.235 -1.196 17.535 1.00 75.75 184 LEU A CA 1
ATOM 1463 C C . LEU A 1 184 ? 12.112 -1.291 18.577 1.00 75.75 184 LEU A C 1
ATOM 1465 O O . LEU A 1 184 ? 11.560 -2.372 18.794 1.00 75.75 184 LEU A O 1
ATOM 1469 N N . MET A 1 185 ? 11.744 -0.176 19.208 1.00 81.31 185 MET A N 1
ATOM 1470 C CA . MET A 1 185 ? 10.656 -0.137 20.180 1.00 81.31 185 MET A CA 1
ATOM 1471 C C . MET A 1 185 ? 9.298 -0.165 19.470 1.00 81.31 185 MET A C 1
ATOM 1473 O O . MET A 1 185 ? 8.952 0.749 18.726 1.00 81.31 185 MET A O 1
ATOM 1477 N N . SER A 1 186 ? 8.499 -1.204 19.725 1.00 80.31 186 SER A N 1
ATOM 1478 C CA . SER A 1 186 ? 7.128 -1.277 19.212 1.00 80.31 186 SER A CA 1
ATOM 1479 C C . SER A 1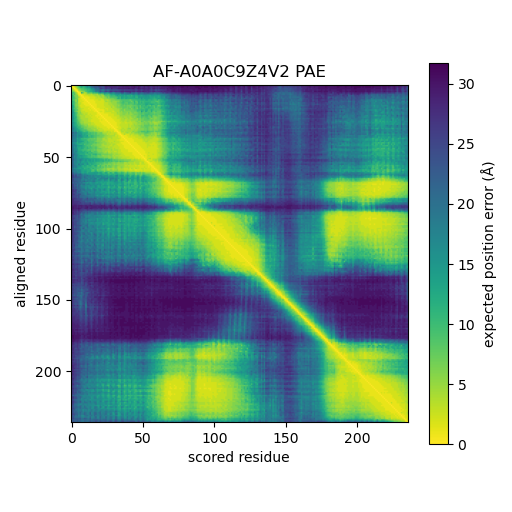 186 ? 6.229 -0.278 19.940 1.00 80.31 186 SER A C 1
ATOM 1481 O O . SER A 1 186 ? 6.210 -0.224 21.174 1.00 80.31 186 SER A O 1
ATOM 1483 N N . ILE A 1 187 ? 5.468 0.495 19.170 1.00 86.19 187 ILE A N 1
ATOM 1484 C CA . ILE A 1 187 ? 4.459 1.407 19.701 1.00 86.19 187 ILE A CA 1
ATOM 1485 C C . ILE A 1 187 ? 3.196 0.607 20.001 1.00 86.19 187 ILE A C 1
ATOM 1487 O O . ILE A 1 187 ? 2.789 -0.283 19.251 1.00 86.19 187 ILE A O 1
ATOM 1491 N N . TRP A 1 188 ? 2.567 0.903 21.137 1.00 87.25 188 TRP A N 1
ATOM 1492 C CA . TRP A 1 188 ? 1.268 0.322 21.434 1.00 87.25 188 TRP A CA 1
ATOM 1493 C C . TRP A 1 188 ? 0.215 0.948 20.517 1.00 87.25 188 TRP A C 1
ATOM 1495 O O . TRP A 1 188 ? -0.175 2.095 20.718 1.00 87.25 188 TRP A O 1
ATOM 1505 N N . MET A 1 189 ? -0.249 0.173 19.540 1.00 88.88 189 MET A N 1
ATOM 1506 C CA . MET A 1 189 ? -1.341 0.523 18.634 1.00 88.88 189 MET A CA 1
ATOM 1507 C C . MET A 1 189 ? -2.506 -0.460 18.824 1.00 88.88 189 MET A C 1
ATOM 1509 O O . MET A 1 189 ? -2.277 -1.611 19.219 1.00 88.88 189 MET A O 1
ATOM 1513 N N . PRO A 1 190 ? -3.767 -0.063 18.562 1.00 86.94 190 PRO A N 1
ATOM 1514 C CA . PRO A 1 190 ? -4.895 -0.991 18.648 1.00 86.94 190 PRO A CA 1
ATOM 1515 C C . PRO A 1 190 ? -4.688 -2.224 17.752 1.00 86.94 190 PRO A C 1
ATOM 1517 O O . PRO A 1 190 ? -4.938 -3.355 18.185 1.00 86.94 190 PRO A O 1
ATOM 1520 N N . SER A 1 191 ? -4.153 -2.033 16.545 1.00 87.50 191 SER A N 1
ATOM 1521 C CA . SER A 1 191 ? -3.759 -3.107 15.625 1.00 87.50 191 SER A CA 1
ATOM 1522 C C . SER A 1 191 ? -2.842 -4.175 16.250 1.00 87.50 191 SER A C 1
ATOM 1524 O O . SER A 1 191 ? -3.009 -5.356 15.935 1.00 87.50 191 SER A O 1
ATOM 1526 N N . SER A 1 192 ? -1.981 -3.825 17.212 1.00 86.94 192 SER A N 1
ATOM 1527 C CA . SER A 1 192 ? -1.051 -4.749 17.890 1.00 86.94 192 SER A CA 1
ATOM 1528 C C . SER A 1 192 ? -1.723 -5.747 18.852 1.00 86.94 192 SER A C 1
ATOM 1530 O O . SER A 1 192 ? -1.084 -6.687 19.320 1.00 86.94 192 SER A O 1
ATOM 1532 N N . ILE A 1 193 ? -3.009 -5.570 19.181 1.00 84.38 193 ILE A N 1
ATOM 1533 C CA . ILE A 1 193 ? -3.730 -6.360 20.204 1.00 84.38 193 ILE A CA 1
ATOM 1534 C C . ILE A 1 193 ? -4.567 -7.492 19.587 1.00 84.38 193 ILE A C 1
ATOM 1536 O O . ILE A 1 193 ? -4.855 -8.495 20.248 1.00 84.38 193 ILE A O 1
ATOM 1540 N N . GLY A 1 194 ? -4.965 -7.332 18.323 1.00 83.94 194 GLY A N 1
ATOM 1541 C CA . GLY A 1 194 ? -5.865 -8.235 17.609 1.00 83.94 194 GLY A CA 1
ATOM 1542 C C . GLY A 1 194 ? -7.354 -7.894 17.778 1.00 83.94 194 GLY A C 1
ATOM 1543 O O . GLY A 1 194 ? -7.831 -7.520 18.852 1.00 83.94 194 GLY A O 1
ATOM 1544 N N . ALA A 1 195 ? -8.120 -8.061 16.694 1.00 83.31 195 ALA A N 1
ATOM 1545 C CA . ALA A 1 195 ? -9.508 -7.595 16.594 1.00 83.31 195 ALA A CA 1
ATOM 1546 C C . ALA A 1 195 ? -10.474 -8.235 17.614 1.00 83.31 195 ALA A C 1
ATOM 1548 O O . ALA A 1 195 ? -11.355 -7.553 18.141 1.00 83.31 195 ALA A O 1
ATOM 1549 N N . ALA A 1 196 ? -10.305 -9.525 17.925 1.00 85.38 196 ALA A N 1
ATOM 1550 C CA . ALA A 1 196 ? -11.166 -10.229 18.881 1.00 85.38 196 ALA A CA 1
ATOM 1551 C C . ALA A 1 196 ? -11.053 -9.627 20.292 1.00 85.38 196 ALA A C 1
ATOM 1553 O O . ALA A 1 196 ? -12.054 -9.249 20.897 1.00 85.38 196 ALA A O 1
ATOM 1554 N N . LYS A 1 197 ? -9.819 -9.430 20.763 1.00 86.25 197 LYS A N 1
ATOM 1555 C CA . LYS A 1 197 ? -9.525 -8.884 22.091 1.00 86.25 197 LYS A CA 1
ATOM 1556 C C . LYS A 1 197 ? -9.900 -7.404 22.213 1.00 86.25 197 LYS A C 1
ATOM 1558 O O . LYS A 1 197 ? -10.401 -6.978 23.248 1.00 86.25 197 LYS A O 1
ATOM 1563 N N . LEU A 1 198 ? -9.741 -6.621 21.145 1.00 85.25 198 LEU A N 1
ATOM 1564 C CA . LEU A 1 198 ? -10.253 -5.245 21.090 1.00 85.25 198 LEU A CA 1
ATOM 1565 C C . LEU A 1 198 ? -11.779 -5.175 21.215 1.00 85.25 198 LEU A C 1
ATOM 1567 O O . LEU A 1 198 ? -12.301 -4.252 21.838 1.00 85.25 198 LEU A O 1
ATOM 1571 N N . THR A 1 199 ? -12.489 -6.146 20.637 1.00 84.44 199 THR A N 1
ATOM 1572 C CA . THR A 1 199 ? -13.953 -6.224 20.730 1.00 84.44 199 THR A CA 1
ATOM 1573 C C . THR A 1 199 ? -14.391 -6.544 22.158 1.00 84.44 199 THR A C 1
ATOM 1575 O O . THR A 1 199 ? -15.290 -5.885 22.673 1.00 84.44 199 THR A O 1
ATOM 1578 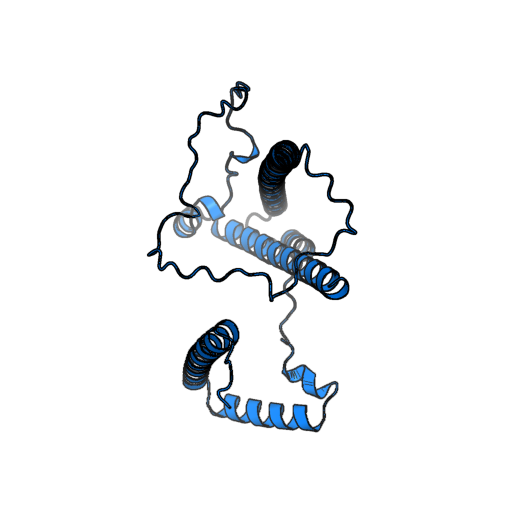N N . GLU A 1 200 ? -13.713 -7.480 22.830 1.00 88.75 200 GLU A N 1
ATOM 1579 C CA . GLU A 1 200 ? -13.942 -7.798 24.251 1.00 88.75 200 GLU A CA 1
ATOM 1580 C C . GLU A 1 200 ? -13.714 -6.588 25.171 1.00 88.75 200 GLU A C 1
ATOM 1582 O O . GLU A 1 200 ? -14.452 -6.391 26.134 1.00 88.75 200 GLU A O 1
ATOM 1587 N N . LEU A 1 201 ? -12.720 -5.753 24.853 1.00 85.25 201 LEU A N 1
ATOM 1588 C CA . LEU A 1 201 ? -12.381 -4.542 25.606 1.00 85.25 201 LEU A CA 1
ATOM 1589 C C . LEU A 1 201 ? -13.246 -3.321 25.244 1.00 85.25 201 LEU A C 1
ATOM 1591 O O . LEU A 1 201 ? -13.059 -2.254 25.825 1.00 85.25 201 LEU A O 1
ATOM 1595 N N . GLY A 1 202 ? -14.170 -3.441 24.283 1.00 82.81 202 GLY A N 1
ATOM 1596 C CA . GLY A 1 202 ? -14.996 -2.322 23.814 1.00 82.81 202 GLY A CA 1
ATOM 1597 C C . GLY A 1 202 ? -14.225 -1.249 23.031 1.00 82.81 202 GLY A C 1
ATOM 1598 O O . GLY A 1 202 ? -14.718 -0.138 22.863 1.00 82.81 202 GLY A O 1
ATOM 1599 N N . LEU A 1 203 ? -13.027 -1.568 22.532 1.00 84.25 203 LEU A N 1
ATOM 1600 C CA . LEU A 1 203 ? -12.134 -0.664 21.793 1.00 84.25 203 LEU A CA 1
ATOM 1601 C C . LEU A 1 203 ? -12.255 -0.814 20.266 1.00 84.25 203 LEU A C 1
ATOM 1603 O O . LEU A 1 203 ? -11.417 -0.317 19.515 1.00 84.25 203 LEU A O 1
ATOM 1607 N N . HIS A 1 204 ? -13.293 -1.496 19.778 1.00 86.75 204 HIS A N 1
ATOM 1608 C CA . HIS A 1 204 ? -13.475 -1.748 18.347 1.00 86.75 204 HIS A CA 1
ATOM 1609 C C . HIS A 1 204 ? -13.585 -0.445 17.531 1.00 86.75 204 HIS A C 1
ATOM 1611 O O . HIS A 1 204 ? -13.127 -0.395 16.388 1.00 86.75 204 HIS A O 1
ATOM 1617 N N . ASP A 1 205 ? -14.179 0.616 18.078 1.00 87.06 205 ASP A N 1
ATOM 1618 C CA . ASP A 1 205 ? -14.299 1.880 17.343 1.00 87.06 205 ASP A CA 1
ATOM 1619 C C . ASP A 1 205 ? -12.946 2.574 17.159 1.00 87.06 205 ASP A C 1
ATOM 1621 O O . ASP A 1 205 ? -12.693 3.098 16.079 1.00 87.06 205 ASP A O 1
ATOM 1625 N N . LEU A 1 206 ? -12.029 2.443 18.124 1.00 88.12 206 LEU A N 1
ATOM 1626 C CA . LEU A 1 206 ? -10.659 2.950 18.005 1.00 88.12 206 LEU A CA 1
ATOM 1627 C C . LEU A 1 206 ? -9.894 2.251 16.869 1.00 88.12 206 LEU A C 1
ATOM 1629 O O . LEU A 1 206 ? -9.204 2.901 16.093 1.00 88.12 206 LEU A O 1
ATOM 1633 N N . LEU A 1 207 ? -10.088 0.938 16.696 1.00 89.12 207 LEU A N 1
ATOM 1634 C CA . LEU A 1 207 ? -9.519 0.194 15.563 1.00 89.12 207 LEU A CA 1
ATOM 1635 C C . LEU A 1 207 ? -10.120 0.630 14.213 1.00 89.12 207 LEU A C 1
ATOM 1637 O O . LEU A 1 207 ? -9.444 0.583 13.186 1.00 89.12 207 LEU A O 1
ATOM 1641 N N . LYS A 1 208 ? -11.400 1.027 14.178 1.00 89.81 208 LYS A N 1
ATOM 1642 C CA . LYS A 1 208 ? -12.020 1.557 12.948 1.00 89.81 208 LYS A CA 1
ATOM 1643 C C . LYS A 1 208 ? -11.442 2.920 12.579 1.00 89.81 208 LYS A C 1
ATOM 1645 O O . LYS A 1 208 ? -11.265 3.175 11.393 1.00 89.81 208 LYS A O 1
ATOM 1650 N N . GLU A 1 209 ? -11.205 3.775 13.570 1.00 90.50 209 GLU A N 1
ATOM 1651 C CA . GLU A 1 209 ? -10.571 5.085 13.392 1.00 90.50 209 GLU A CA 1
ATOM 1652 C C . GLU A 1 209 ? -9.125 4.911 12.909 1.00 90.50 209 GLU A C 1
ATOM 1654 O O . GLU A 1 209 ? -8.752 5.471 11.882 1.00 90.50 209 GLU A O 1
ATOM 1659 N N . GLU A 1 210 ? -8.352 4.036 13.561 1.00 92.38 210 GLU A N 1
ATOM 1660 C CA . GLU A 1 210 ? -6.987 3.684 13.150 1.00 92.38 210 GLU A CA 1
ATOM 1661 C C . GLU A 1 210 ? -6.946 3.187 11.696 1.00 92.38 210 GLU A C 1
ATOM 1663 O O . GLU A 1 210 ? -6.151 3.658 10.887 1.00 92.38 210 GLU A O 1
ATOM 1668 N N . ARG A 1 211 ? -7.850 2.274 11.323 1.00 92.00 211 ARG A N 1
ATOM 1669 C CA . ARG A 1 211 ? -7.929 1.738 9.957 1.00 92.00 211 ARG A CA 1
ATOM 1670 C C . ARG A 1 211 ? -8.163 2.823 8.907 1.00 92.00 211 ARG A C 1
ATOM 1672 O O . ARG A 1 211 ? -7.617 2.721 7.815 1.00 92.00 211 ARG A O 1
ATOM 1679 N N . GLU A 1 212 ? -8.997 3.819 9.192 1.00 93.12 212 GLU A N 1
ATOM 1680 C CA . GLU A 1 212 ? -9.238 4.908 8.240 1.00 93.12 212 GLU A CA 1
ATOM 1681 C C . GLU A 1 212 ? -8.017 5.799 8.054 1.00 93.12 212 GLU A C 1
ATOM 1683 O O . GLU A 1 212 ? -7.729 6.191 6.923 1.00 93.12 212 GLU A O 1
ATOM 1688 N N . LEU A 1 213 ? -7.269 6.053 9.129 1.00 94.19 213 LEU A N 1
ATOM 1689 C CA . LEU A 1 213 ? -5.991 6.753 9.042 1.00 94.19 213 LEU A CA 1
ATOM 1690 C C . LEU A 1 213 ? -4.987 5.957 8.195 1.00 94.19 213 LEU A C 1
ATOM 1692 O O . LEU A 1 213 ? -4.413 6.521 7.266 1.00 94.19 213 LEU A O 1
ATOM 1696 N N . TRP A 1 214 ? -4.861 4.643 8.417 1.00 94.38 214 TRP A N 1
ATOM 1697 C CA . TRP A 1 214 ? -4.004 3.770 7.600 1.00 94.38 214 TRP A CA 1
ATOM 1698 C C . TRP A 1 214 ? -4.403 3.743 6.122 1.00 94.38 214 TRP A C 1
ATOM 1700 O O . TRP A 1 214 ? -3.537 3.751 5.250 1.00 94.38 214 TRP A O 1
ATOM 1710 N N . ILE A 1 215 ? -5.704 3.729 5.808 1.00 93.50 215 ILE A N 1
ATOM 1711 C CA . ILE A 1 215 ? -6.175 3.818 4.416 1.00 93.50 215 ILE A CA 1
ATOM 1712 C C . ILE A 1 215 ? -5.735 5.146 3.793 1.00 93.50 215 ILE A C 1
ATOM 1714 O O . ILE A 1 215 ? -5.249 5.155 2.660 1.00 93.50 215 ILE A O 1
ATOM 1718 N N . GLY A 1 216 ? -5.882 6.248 4.534 1.00 94.12 216 GLY A N 1
ATOM 1719 C CA . GLY A 1 216 ? -5.462 7.567 4.078 1.00 94.12 216 GLY A CA 1
ATOM 1720 C C . GLY A 1 216 ? -3.962 7.648 3.803 1.00 94.12 216 GLY A C 1
ATOM 1721 O O . GLY A 1 216 ? -3.546 8.096 2.737 1.00 94.12 216 GLY A O 1
ATOM 1722 N N . GLN A 1 217 ? -3.155 7.134 4.725 1.00 94.50 217 GLN A N 1
ATOM 1723 C CA . GLN A 1 217 ? -1.703 7.086 4.588 1.00 94.50 217 GLN A CA 1
ATOM 1724 C C . GLN A 1 217 ? -1.257 6.206 3.418 1.00 94.50 217 GLN A C 1
ATOM 1726 O O . GLN A 1 217 ? -0.447 6.630 2.600 1.00 94.50 217 GLN A O 1
ATOM 1731 N N . ALA A 1 218 ? -1.818 5.000 3.282 1.00 93.31 218 ALA A N 1
ATOM 1732 C CA . ALA A 1 218 ? -1.486 4.098 2.182 1.00 93.31 218 ALA A CA 1
ATOM 1733 C C . ALA A 1 218 ? -1.791 4.731 0.816 1.00 93.31 218 ALA A C 1
ATOM 1735 O O . ALA A 1 218 ? -1.040 4.549 -0.145 1.00 93.31 218 ALA A O 1
ATOM 1736 N N . ASN A 1 219 ? -2.878 5.500 0.728 1.00 93.88 219 ASN A N 1
ATOM 1737 C CA . ASN A 1 219 ? -3.228 6.252 -0.470 1.00 93.88 219 ASN A CA 1
ATOM 1738 C C . ASN A 1 219 ? -2.232 7.389 -0.759 1.00 93.88 219 ASN A C 1
ATOM 1740 O O . ASN A 1 219 ? -1.852 7.574 -1.917 1.00 93.88 219 ASN A O 1
ATOM 1744 N N . ASP A 1 220 ? -1.759 8.098 0.267 1.00 94.44 220 ASP A N 1
ATOM 1745 C CA . ASP A 1 220 ? -0.722 9.127 0.122 1.00 94.44 220 ASP A CA 1
ATOM 1746 C C . ASP A 1 220 ? 0.617 8.515 -0.325 1.00 94.44 220 ASP A C 1
ATOM 1748 O O . ASP A 1 220 ? 1.207 8.977 -1.306 1.00 94.44 220 ASP A O 1
ATOM 1752 N N . CYS A 1 221 ? 1.046 7.406 0.291 1.00 92.44 221 CYS A N 1
ATOM 1753 C CA . CYS A 1 221 ? 2.232 6.650 -0.125 1.00 92.44 221 CYS A CA 1
ATOM 1754 C C . CYS A 1 221 ? 2.119 6.166 -1.578 1.00 92.44 221 CYS A C 1
ATOM 1756 O O . CYS A 1 221 ? 3.067 6.279 -2.354 1.00 92.44 221 CYS A O 1
ATOM 1758 N N . LEU A 1 222 ? 0.951 5.658 -1.983 1.00 91.75 222 LEU A N 1
ATOM 1759 C CA . LEU A 1 222 ? 0.700 5.242 -3.364 1.00 91.75 222 LEU A CA 1
ATOM 1760 C C . LEU A 1 222 ? 0.767 6.426 -4.337 1.00 91.75 222 LEU A C 1
ATOM 1762 O O . LEU A 1 222 ? 1.282 6.286 -5.449 1.00 91.75 222 LEU A O 1
ATOM 1766 N N . GLY A 1 223 ? 0.253 7.587 -3.929 1.00 90.12 223 GLY A N 1
ATOM 1767 C CA . GLY A 1 223 ? 0.385 8.838 -4.668 1.00 90.12 223 GLY A CA 1
ATOM 1768 C C . GLY A 1 223 ? 1.849 9.206 -4.893 1.00 90.12 223 GLY A C 1
ATOM 1769 O O . GLY A 1 223 ? 2.244 9.432 -6.038 1.00 90.12 223 GLY A O 1
ATOM 1770 N N . GLN A 1 224 ? 2.656 9.177 -3.831 1.00 92.12 224 GLN A N 1
ATOM 1771 C CA . GLN A 1 224 ? 4.089 9.461 -3.900 1.00 92.12 224 GLN A CA 1
ATOM 1772 C C . GLN A 1 224 ? 4.821 8.479 -4.824 1.00 92.12 224 GLN A C 1
ATOM 1774 O O . GLN A 1 224 ? 5.532 8.904 -5.730 1.00 92.12 224 GLN A O 1
ATOM 1779 N N . LEU A 1 225 ? 4.572 7.172 -4.682 1.00 92.88 225 LEU A N 1
ATOM 1780 C CA . LEU A 1 225 ? 5.179 6.143 -5.535 1.00 92.88 225 LEU A CA 1
ATOM 1781 C C . LEU A 1 225 ? 4.866 6.354 -7.020 1.00 92.88 225 LEU A C 1
ATOM 1783 O O . LEU A 1 225 ? 5.741 6.190 -7.868 1.00 92.88 225 LEU A O 1
ATOM 1787 N N . ARG A 1 226 ? 3.626 6.729 -7.353 1.00 91.12 226 ARG A N 1
ATOM 1788 C CA . ARG A 1 226 ? 3.235 7.032 -8.738 1.00 91.12 226 ARG A CA 1
ATOM 1789 C C . ARG A 1 226 ? 3.975 8.253 -9.281 1.00 91.12 226 ARG A C 1
ATOM 1791 O O . ARG A 1 226 ? 4.385 8.229 -10.440 1.00 91.12 226 ARG A O 1
ATOM 1798 N N . MET A 1 227 ? 4.150 9.295 -8.467 1.00 91.81 227 MET A N 1
ATOM 1799 C CA . MET A 1 227 ? 4.910 10.487 -8.857 1.00 91.81 227 MET A CA 1
ATOM 1800 C C . MET A 1 227 ? 6.388 10.161 -9.077 1.00 91.81 227 MET A C 1
ATOM 1802 O O . MET A 1 227 ? 6.939 10.520 -10.117 1.00 91.81 227 MET A O 1
ATOM 1806 N N . ASP A 1 228 ? 7.009 9.429 -8.151 1.00 92.62 228 ASP A N 1
ATOM 1807 C CA . ASP A 1 228 ? 8.421 9.046 -8.235 1.00 92.62 228 ASP A CA 1
ATOM 1808 C C . ASP A 1 228 ? 8.686 8.143 -9.443 1.00 92.62 228 ASP A C 1
ATOM 1810 O O . ASP A 1 228 ? 9.652 8.346 -10.182 1.00 92.62 228 ASP A O 1
ATOM 1814 N N . LEU A 1 229 ? 7.796 7.177 -9.691 1.00 92.31 229 LEU A N 1
ATOM 1815 C CA . LEU A 1 229 ? 7.878 6.305 -10.859 1.00 92.31 229 LEU A CA 1
ATOM 1816 C C . LEU A 1 229 ? 7.700 7.094 -12.158 1.00 92.31 229 LEU A C 1
ATOM 1818 O O . LEU A 1 229 ? 8.465 6.886 -13.096 1.00 92.31 229 LEU A O 1
ATOM 1822 N N . GLY A 1 230 ? 6.732 8.012 -12.209 1.00 91.94 230 GLY A N 1
ATOM 1823 C CA . GLY A 1 230 ? 6.520 8.885 -13.363 1.00 91.94 230 GLY A CA 1
ATOM 1824 C C . GLY A 1 230 ? 7.735 9.767 -13.649 1.00 91.94 230 GLY A C 1
ATOM 1825 O O . GLY A 1 230 ? 8.169 9.862 -14.792 1.00 91.94 230 GLY A O 1
ATOM 1826 N N . SER A 1 231 ? 8.337 10.346 -12.608 1.00 91.69 231 SER A N 1
ATOM 1827 C CA . SER A 1 231 ? 9.579 11.118 -12.716 1.00 91.69 231 SER A CA 1
ATOM 1828 C C . SER A 1 231 ? 10.725 10.262 -13.260 1.00 91.69 231 SER A C 1
ATOM 1830 O O . SER A 1 231 ? 11.410 10.655 -14.203 1.00 91.69 231 SER A O 1
ATOM 1832 N N . LYS A 1 232 ? 10.894 9.043 -12.733 1.00 92.44 232 LYS A N 1
ATOM 1833 C CA . LYS A 1 232 ? 11.948 8.129 -13.182 1.00 92.44 232 LYS A CA 1
ATOM 1834 C C . LYS A 1 232 ? 11.739 7.666 -14.627 1.00 92.44 232 LYS A C 1
ATOM 1836 O O . LYS A 1 232 ? 12.702 7.644 -15.380 1.00 92.44 232 LYS A O 1
ATOM 1841 N N . ALA A 1 233 ? 10.507 7.367 -15.033 1.00 86.31 233 ALA A N 1
ATOM 1842 C CA . ALA A 1 233 ? 10.172 6.971 -16.405 1.00 86.31 233 ALA A CA 1
ATOM 1843 C C . ALA A 1 233 ? 10.353 8.096 -17.442 1.00 86.31 233 ALA A C 1
ATOM 1845 O O . ALA A 1 233 ? 10.382 7.825 -18.633 1.00 86.31 233 ALA A O 1
ATOM 1846 N N . MET A 1 234 ? 10.453 9.358 -17.014 1.00 84.81 234 MET A N 1
ATOM 1847 C CA . MET A 1 234 ? 10.784 10.478 -17.905 1.00 84.81 234 MET A CA 1
ATOM 1848 C C . MET A 1 234 ? 12.296 10.664 -18.092 1.00 84.81 234 MET A C 1
ATOM 1850 O O . MET A 1 234 ? 12.713 11.326 -19.041 1.00 84.81 234 MET A O 1
ATOM 1854 N N . LEU A 1 235 ? 13.111 10.138 -17.172 1.00 80.88 235 LEU A N 1
ATOM 1855 C CA . LEU A 1 235 ? 14.571 10.271 -17.189 1.00 80.88 235 LEU A CA 1
ATOM 1856 C C . LEU A 1 235 ? 15.283 9.088 -17.866 1.00 80.88 235 LEU A C 1
ATOM 1858 O O . LEU A 1 235 ? 16.442 9.243 -18.250 1.00 80.88 235 LEU A O 1
ATOM 1862 N N . TYR A 1 236 ? 14.611 7.941 -17.998 1.00 63.31 236 TYR A N 1
ATOM 1863 C CA . TYR A 1 236 ? 15.118 6.697 -18.593 1.00 63.31 236 TYR A CA 1
ATOM 1864 C C . TYR A 1 236 ? 14.213 6.238 -19.733 1.00 63.31 236 TYR A C 1
ATOM 1866 O O . TYR A 1 236 ? 14.759 5.736 -20.739 1.00 63.31 236 TYR A O 1
#

Organism: NCBI:txid765257